Protein AF-A0A7C5K9I8-F1 (afdb_monomer_lite)

Structure (mmCIF, N/CA/C/O backbone):
data_AF-A0A7C5K9I8-F1
#
_entry.id   AF-A0A7C5K9I8-F1
#
loop_
_atom_site.group_PDB
_atom_site.id
_atom_site.type_symbol
_atom_site.label_atom_id
_atom_site.label_alt_id
_atom_site.label_comp_id
_atom_site.label_asym_id
_atom_site.label_entity_id
_atom_site.label_seq_id
_atom_site.pdbx_PDB_ins_code
_atom_site.Cartn_x
_atom_site.Cartn_y
_atom_site.Cartn_z
_atom_site.occupancy
_atom_site.B_iso_or_equiv
_atom_site.auth_seq_id
_atom_site.auth_comp_id
_atom_site.auth_asym_id
_atom_site.auth_atom_id
_atom_site.pdbx_PDB_model_num
ATOM 1 N N . MET A 1 1 ? -27.706 -14.107 -9.502 1.00 33.62 1 MET A N 1
ATOM 2 C CA . MET A 1 1 ? -27.161 -13.810 -8.162 1.00 33.62 1 MET A CA 1
ATOM 3 C C . MET A 1 1 ? -25.745 -13.313 -8.393 1.00 33.62 1 MET A C 1
ATOM 5 O O . MET A 1 1 ? -24.934 -14.072 -8.900 1.00 33.62 1 MET A O 1
ATOM 9 N N . GLN A 1 2 ? -25.511 -12.014 -8.227 1.00 29.62 2 GLN A N 1
ATOM 10 C CA . GLN A 1 2 ? -24.217 -11.386 -8.490 1.00 29.62 2 GLN A CA 1
ATOM 11 C C . GLN A 1 2 ? -23.348 -11.639 -7.257 1.00 29.62 2 GLN A C 1
ATOM 13 O O . GLN A 1 2 ? -23.740 -11.251 -6.158 1.00 29.62 2 GLN A O 1
ATOM 18 N N . PHE A 1 3 ? -22.243 -12.370 -7.411 1.00 34.91 3 PHE A N 1
ATOM 19 C CA . PHE A 1 3 ? -21.281 -12.543 -6.325 1.00 34.91 3 PHE A CA 1
ATOM 20 C C . PHE A 1 3 ? -20.819 -11.152 -5.860 1.00 34.91 3 PHE A C 1
ATOM 22 O O . PHE A 1 3 ? -20.647 -10.274 -6.715 1.00 34.91 3 PHE A O 1
ATOM 29 N N . PRO A 1 4 ? -20.654 -10.908 -4.545 1.00 46.53 4 PRO A N 1
ATOM 30 C CA . PRO A 1 4 ? -20.033 -9.673 -4.096 1.00 46.53 4 PRO A CA 1
ATOM 31 C C . PRO A 1 4 ? -18.684 -9.540 -4.801 1.00 46.53 4 PRO A C 1
ATOM 33 O O . PRO A 1 4 ? -17.943 -10.517 -4.907 1.00 46.53 4 PRO A O 1
ATOM 36 N N . GLN A 1 5 ? -18.403 -8.350 -5.331 1.00 51.34 5 GLN A N 1
ATOM 37 C CA . GLN A 1 5 ? -17.121 -8.051 -5.955 1.00 51.34 5 GLN A CA 1
ATOM 38 C C . GLN A 1 5 ? -16.026 -8.375 -4.932 1.00 51.34 5 GLN A C 1
ATOM 40 O O . GLN A 1 5 ? -16.026 -7.817 -3.831 1.00 51.34 5 GLN A O 1
ATOM 45 N N . GLN A 1 6 ? -15.171 -9.345 -5.252 1.00 64.81 6 GLN A N 1
ATOM 46 C CA . GLN A 1 6 ? -14.093 -9.744 -4.358 1.00 64.81 6 GLN A CA 1
ATOM 47 C C . GLN A 1 6 ? -13.138 -8.559 -4.226 1.00 64.81 6 GLN A C 1
ATOM 49 O O . GLN A 1 6 ? -12.813 -7.894 -5.208 1.00 64.81 6 GLN A O 1
ATOM 54 N N . ARG A 1 7 ? -12.802 -8.211 -2.984 1.00 79.50 7 ARG A N 1
ATOM 55 C CA . ARG A 1 7 ? -11.997 -7.030 -2.684 1.00 79.50 7 ARG A CA 1
ATOM 56 C C . ARG A 1 7 ? -10.526 -7.424 -2.709 1.00 79.50 7 ARG A C 1
ATOM 58 O O . ARG A 1 7 ? -10.129 -8.364 -2.025 1.00 79.50 7 ARG A O 1
ATOM 65 N N . GLY A 1 8 ? -9.736 -6.697 -3.490 1.00 87.12 8 GLY A N 1
ATOM 66 C CA . GLY A 1 8 ? -8.311 -6.936 -3.664 1.00 87.12 8 GLY A CA 1
ATOM 67 C C . GLY A 1 8 ? -7.498 -5.657 -3.512 1.00 87.12 8 GLY A C 1
ATOM 68 O O . GLY A 1 8 ? -8.019 -4.541 -3.479 1.00 87.12 8 GLY A O 1
ATOM 69 N N . GLY A 1 9 ? -6.190 -5.833 -3.411 1.00 94.25 9 GLY A N 1
ATOM 70 C CA . GLY A 1 9 ? -5.228 -4.749 -3.391 1.00 94.25 9 GLY A CA 1
ATOM 71 C C . GLY A 1 9 ? -3.863 -5.293 -3.770 1.00 94.25 9 GLY A C 1
ATOM 72 O O . GLY A 1 9 ? -3.410 -6.276 -3.186 1.00 94.25 9 GLY A O 1
ATOM 73 N N . ALA A 1 10 ? -3.209 -4.657 -4.735 1.00 96.38 10 ALA A N 1
ATOM 74 C CA . ALA A 1 10 ? -1.857 -4.999 -5.141 1.00 96.38 10 ALA A CA 1
ATOM 75 C C . ALA A 1 10 ? -1.021 -3.732 -5.310 1.00 96.38 10 ALA A C 1
ATOM 77 O O . ALA A 1 10 ? -1.509 -2.690 -5.755 1.00 96.38 10 ALA A O 1
ATOM 78 N N . ILE A 1 11 ? 0.250 -3.834 -4.942 1.00 96.88 11 ILE A N 1
ATOM 79 C CA . ILE A 1 11 ? 1.226 -2.754 -5.012 1.00 96.88 11 ILE A CA 1
ATOM 80 C C . ILE A 1 11 ? 2.533 -3.331 -5.541 1.00 96.88 11 ILE A C 1
ATOM 82 O O . ILE A 1 11 ? 2.962 -4.401 -5.112 1.00 96.88 11 ILE A O 1
ATOM 86 N N . VAL A 1 12 ? 3.158 -2.636 -6.483 1.00 96.75 12 VAL A N 1
ATOM 87 C CA . VAL A 1 12 ? 4.433 -3.046 -7.070 1.00 96.75 12 VAL A CA 1
ATOM 88 C C . VAL A 1 12 ? 5.318 -1.834 -7.291 1.00 96.75 12 VAL A C 1
ATOM 90 O O . VAL A 1 12 ? 4.849 -0.768 -7.694 1.00 96.75 12 VAL A O 1
ATOM 93 N N . ALA A 1 13 ? 6.607 -2.020 -7.051 1.00 95.81 13 ALA A N 1
ATOM 94 C CA . ALA A 1 13 ? 7.657 -1.128 -7.494 1.00 95.81 13 ALA A CA 1
ATOM 95 C C . ALA A 1 13 ? 8.774 -1.973 -8.114 1.00 95.81 13 ALA A C 1
ATOM 97 O O . ALA A 1 13 ? 9.074 -3.057 -7.611 1.00 95.81 13 ALA A O 1
ATOM 98 N N . CYS A 1 14 ? 9.376 -1.498 -9.199 1.00 94.81 14 CYS A N 1
ATOM 99 C CA . CYS A 1 14 ? 10.505 -2.165 -9.838 1.00 94.81 14 CYS A CA 1
ATOM 100 C C . CYS A 1 14 ? 11.527 -1.148 -10.348 1.00 94.81 14 CYS A C 1
ATOM 102 O O . CYS A 1 14 ? 11.188 0.003 -10.623 1.00 94.81 14 CYS A O 1
ATOM 104 N N . ALA A 1 15 ? 12.764 -1.604 -10.512 1.00 95.19 15 ALA A N 1
ATOM 105 C CA . ALA A 1 15 ? 13.855 -0.839 -11.094 1.00 95.19 15 ALA A CA 1
ATOM 106 C C . ALA A 1 15 ? 14.552 -1.677 -12.169 1.00 95.19 15 ALA A C 1
ATOM 108 O O . ALA A 1 15 ? 14.663 -2.900 -12.025 1.00 95.19 15 ALA A O 1
ATOM 109 N N . LYS A 1 16 ? 15.028 -1.025 -13.229 1.00 95.56 16 LYS A N 1
ATOM 110 C CA . LYS A 1 16 ? 15.851 -1.643 -14.268 1.00 95.56 16 LYS A CA 1
ATOM 111 C C . LYS A 1 16 ? 17.328 -1.547 -13.913 1.00 95.56 16 LYS A C 1
ATOM 113 O O . LYS A 1 16 ? 17.825 -0.486 -13.535 1.00 95.56 16 LYS A O 1
ATOM 118 N N . ASP A 1 17 ? 18.050 -2.645 -14.072 1.00 92.75 17 ASP A N 1
ATOM 119 C CA . ASP A 1 17 ? 19.487 -2.701 -13.841 1.00 92.75 17 ASP A CA 1
ATOM 120 C C . ASP A 1 17 ? 20.297 -2.180 -15.043 1.00 92.75 17 ASP A C 1
ATOM 122 O O . ASP A 1 17 ? 19.795 -1.993 -16.156 1.00 92.75 17 ASP A O 1
ATOM 126 N N . GLY A 1 18 ? 21.581 -1.896 -14.805 1.00 92.06 18 GLY A N 1
ATOM 127 C CA . GLY A 1 18 ? 22.535 -1.531 -15.859 1.00 92.06 18 GLY A CA 1
ATOM 128 C C . GLY A 1 18 ? 22.276 -0.189 -16.557 1.00 92.06 18 GLY A C 1
ATOM 129 O O . GLY A 1 18 ? 22.839 0.054 -17.623 1.00 92.06 18 GLY A O 1
ATOM 130 N N . GLN A 1 19 ? 21.435 0.678 -15.987 1.00 94.38 19 GLN A N 1
ATOM 131 C CA . GLN A 1 19 ? 21.105 1.985 -16.557 1.00 94.38 19 GLN A CA 1
ATOM 132 C C . GLN A 1 19 ? 22.060 3.091 -16.081 1.00 94.38 19 GLN A C 1
ATOM 134 O O . GLN A 1 19 ? 22.661 3.012 -15.009 1.00 94.38 19 GLN A O 1
ATOM 139 N N . SER A 1 20 ? 22.222 4.148 -16.889 1.00 93.19 20 SER A N 1
ATOM 140 C CA . SER A 1 20 ? 23.096 5.282 -16.540 1.00 93.19 20 SER A CA 1
ATOM 141 C C . SER A 1 20 ? 22.527 6.178 -15.439 1.00 93.19 20 SER A C 1
ATOM 143 O O . SER A 1 20 ? 23.291 6.826 -14.724 1.00 93.19 20 SER A O 1
ATOM 145 N N . GLY A 1 21 ? 21.201 6.248 -15.353 1.00 93.50 21 GLY A N 1
ATOM 146 C CA . GLY A 1 21 ? 20.439 6.810 -14.243 1.00 93.50 21 GLY A CA 1
ATOM 147 C C . GLY A 1 21 ? 19.431 5.766 -13.773 1.00 93.50 21 GLY A C 1
ATOM 148 O O . GLY A 1 21 ? 19.283 4.734 -14.425 1.00 93.50 21 GLY A O 1
ATOM 149 N N . THR A 1 22 ? 18.767 6.008 -12.651 1.00 95.38 22 THR A N 1
ATOM 150 C CA . THR A 1 22 ? 17.671 5.147 -12.195 1.00 95.38 22 THR A CA 1
ATOM 151 C C . THR A 1 22 ? 16.561 5.106 -13.245 1.00 95.38 22 THR A C 1
ATOM 153 O O . THR A 1 22 ? 16.276 6.108 -13.896 1.00 95.38 22 THR A O 1
ATOM 156 N N . ASP A 1 23 ? 15.978 3.928 -13.435 1.00 96.69 23 ASP A N 1
ATOM 157 C CA . ASP A 1 23 ? 14.860 3.678 -14.346 1.00 96.69 23 ASP A CA 1
ATOM 158 C C . ASP A 1 23 ? 13.850 2.852 -13.552 1.00 96.69 23 ASP A C 1
ATOM 160 O O . ASP A 1 23 ? 14.057 1.655 -13.313 1.00 96.69 23 ASP A O 1
ATOM 164 N N . THR A 1 24 ? 12.862 3.539 -12.981 1.00 96.62 24 THR A N 1
ATOM 165 C CA . THR A 1 24 ? 12.022 3.007 -11.901 1.00 96.62 24 THR A CA 1
ATOM 166 C C . THR A 1 24 ? 10.544 3.221 -12.182 1.00 96.62 24 THR A C 1
ATOM 168 O O . THR A 1 24 ? 10.106 4.264 -12.670 1.00 96.62 24 THR A O 1
ATOM 171 N N . TYR A 1 25 ? 9.747 2.223 -11.811 1.00 97.25 25 TYR A N 1
ATOM 172 C CA . TYR A 1 25 ? 8.309 2.204 -12.048 1.00 97.25 25 TYR A CA 1
ATOM 173 C C . TYR A 1 25 ? 7.563 1.765 -10.802 1.00 97.25 25 TYR A C 1
ATOM 175 O O . TYR A 1 25 ? 8.074 1.003 -9.974 1.00 97.25 25 TYR A O 1
ATOM 183 N N . ARG A 1 26 ? 6.308 2.193 -10.709 1.00 97.12 26 ARG A N 1
ATOM 184 C CA . ARG A 1 26 ? 5.384 1.753 -9.673 1.00 97.12 26 ARG A CA 1
ATOM 185 C C . ARG A 1 26 ? 3.961 1.649 -10.196 1.00 97.12 26 ARG A C 1
ATOM 187 O O . ARG A 1 26 ? 3.562 2.390 -11.095 1.00 97.12 26 ARG A O 1
ATOM 194 N N . GLN A 1 27 ? 3.183 0.753 -9.608 1.00 97.56 27 GLN A N 1
ATOM 195 C CA . GLN A 1 27 ? 1.745 0.702 -9.829 1.00 97.56 27 GLN A CA 1
ATOM 196 C C . GLN A 1 27 ? 1.020 0.200 -8.579 1.00 97.56 27 GLN A C 1
ATOM 198 O O . GLN A 1 27 ? 1.502 -0.682 -7.866 1.00 97.56 27 GLN A O 1
ATOM 203 N N . GLN A 1 28 ? -0.166 0.752 -8.343 1.00 97.06 28 GLN A N 1
ATOM 204 C CA . GLN A 1 28 ? -1.105 0.314 -7.321 1.00 97.06 28 GLN A CA 1
ATOM 205 C C . GLN A 1 28 ? -2.441 -0.010 -7.988 1.00 97.06 28 GLN A C 1
ATOM 207 O O . GLN A 1 28 ? -2.863 0.694 -8.904 1.00 97.06 28 GLN A O 1
ATOM 212 N N . ARG A 1 29 ? -3.099 -1.079 -7.541 1.00 95.88 29 ARG A N 1
ATOM 213 C CA . ARG A 1 29 ? -4.395 -1.524 -8.059 1.00 95.88 29 ARG A CA 1
ATOM 214 C C . ARG A 1 29 ? -5.286 -2.020 -6.931 1.00 95.88 29 ARG A C 1
ATOM 216 O O . ARG A 1 29 ? -4.802 -2.551 -5.937 1.00 95.88 29 ARG A O 1
ATOM 223 N N . THR A 1 30 ? -6.594 -1.863 -7.109 1.00 95.31 30 THR A N 1
ATOM 224 C CA . THR A 1 30 ? -7.629 -2.325 -6.154 1.00 95.31 30 THR A CA 1
ATOM 225 C C . THR A 1 30 ? -8.551 -3.391 -6.747 1.00 95.31 30 THR A C 1
ATOM 227 O O . THR A 1 30 ? -9.513 -3.818 -6.120 1.00 95.31 30 THR A O 1
ATOM 230 N N . ASP A 1 31 ? -8.234 -3.820 -7.966 1.00 93.19 31 ASP A N 1
ATOM 231 C CA . ASP A 1 31 ? -8.938 -4.808 -8.783 1.00 93.19 31 ASP A CA 1
ATOM 232 C C . ASP A 1 31 ? -8.013 -5.985 -9.157 1.00 93.19 31 ASP A C 1
ATOM 234 O O . ASP A 1 31 ? -8.149 -6.593 -10.217 1.00 93.19 31 ASP A O 1
ATOM 238 N N . SER A 1 32 ? -7.011 -6.251 -8.314 1.00 94.44 32 SER A N 1
ATOM 239 C CA . SER A 1 32 ? -6.064 -7.358 -8.460 1.00 94.44 32 SER A CA 1
ATOM 240 C C . SER A 1 32 ? -5.443 -7.723 -7.112 1.00 94.44 32 SER A C 1
ATOM 242 O O . SER A 1 32 ? -5.249 -6.847 -6.265 1.00 94.44 32 SER A O 1
ATOM 244 N N . CYS A 1 33 ? -5.042 -8.981 -6.950 1.00 94.44 33 CYS A N 1
ATOM 245 C CA . CYS A 1 33 ? -4.258 -9.478 -5.814 1.00 94.44 33 CYS A CA 1
ATOM 246 C C . CYS A 1 33 ? -2.826 -9.890 -6.204 1.00 94.44 33 CYS A C 1
ATOM 248 O O . CYS A 1 33 ? -1.980 -10.073 -5.331 1.00 94.44 33 CYS A O 1
ATOM 250 N N . ILE A 1 34 ? -2.536 -9.991 -7.505 1.00 95.75 34 ILE A N 1
ATOM 251 C CA . ILE A 1 34 ? -1.193 -10.188 -8.062 1.00 95.75 34 ILE A CA 1
ATOM 252 C C . ILE A 1 34 ? -0.941 -9.086 -9.086 1.00 95.75 34 ILE A C 1
ATOM 254 O O . ILE A 1 34 ? -1.779 -8.855 -9.958 1.00 95.75 34 ILE A O 1
ATOM 258 N N . LEU A 1 35 ? 0.214 -8.429 -8.976 1.00 96.38 35 LEU A N 1
ATOM 259 C CA . LEU A 1 35 ? 0.636 -7.366 -9.879 1.00 96.38 35 LEU A CA 1
ATOM 260 C C . LEU A 1 35 ? 2.159 -7.356 -10.030 1.00 96.38 35 LEU A C 1
ATOM 262 O O . LEU A 1 35 ? 2.869 -7.190 -9.041 1.00 96.38 35 LEU A O 1
ATOM 266 N N . LEU A 1 36 ? 2.646 -7.486 -11.263 1.00 96.19 36 LEU A N 1
ATOM 267 C CA . LEU A 1 36 ? 4.059 -7.354 -11.620 1.00 96.19 36 LEU A CA 1
ATOM 268 C C . LEU A 1 36 ? 4.230 -6.388 -12.793 1.00 96.19 36 LEU A C 1
ATOM 270 O O . LEU A 1 36 ? 3.399 -6.346 -13.704 1.00 96.19 36 LEU A O 1
ATOM 274 N N . LEU A 1 37 ? 5.340 -5.653 -12.776 1.00 95.81 37 LEU A N 1
ATOM 275 C CA . LEU A 1 37 ? 5.813 -4.856 -13.903 1.00 95.81 37 LEU A CA 1
ATOM 276 C C . LEU A 1 37 ? 7.075 -5.492 -14.485 1.00 95.81 37 LEU A C 1
ATOM 278 O O . LEU A 1 37 ? 7.923 -5.994 -13.746 1.00 95.81 37 LEU A O 1
ATOM 282 N N . ASN A 1 38 ? 7.218 -5.418 -15.803 1.00 93.56 38 ASN A N 1
ATOM 283 C CA . ASN A 1 38 ? 8.452 -5.738 -16.495 1.00 93.56 38 ASN A CA 1
ATOM 284 C C . ASN A 1 38 ? 9.438 -4.567 -16.317 1.00 93.56 38 ASN A C 1
ATOM 286 O O . ASN A 1 38 ? 9.191 -3.487 -16.858 1.00 93.56 38 ASN A O 1
ATOM 290 N N . PRO A 1 39 ? 10.577 -4.751 -15.627 1.00 90.81 39 PRO A N 1
ATOM 291 C CA . PRO A 1 39 ? 11.510 -3.655 -15.376 1.00 90.81 39 PRO A CA 1
ATOM 292 C C . PRO A 1 39 ? 12.186 -3.139 -16.653 1.00 90.81 39 PRO A C 1
ATOM 294 O O . PRO A 1 39 ? 12.676 -2.021 -16.672 1.00 90.81 39 PRO A O 1
ATOM 297 N N . THR A 1 40 ? 12.217 -3.915 -17.743 1.00 91.38 40 THR A N 1
ATOM 298 C CA . THR A 1 40 ? 12.842 -3.479 -19.002 1.00 91.38 40 THR A CA 1
ATOM 299 C C . THR A 1 40 ? 11.960 -2.521 -19.796 1.00 91.38 40 THR A C 1
ATOM 301 O O . THR A 1 40 ? 12.499 -1.599 -20.414 1.00 91.38 40 THR A O 1
ATOM 304 N N . SER A 1 41 ? 10.644 -2.763 -19.819 1.00 91.50 41 SER A N 1
ATOM 305 C CA . SER A 1 41 ? 9.670 -1.995 -20.611 1.00 91.50 41 SER A CA 1
ATOM 306 C C . SER A 1 41 ? 8.788 -1.052 -19.787 1.00 91.50 41 SER A C 1
ATOM 308 O O . SER A 1 41 ? 8.067 -0.238 -20.369 1.00 91.50 41 SER A O 1
ATOM 310 N N . GLY A 1 42 ? 8.779 -1.196 -18.459 1.00 92.00 42 GLY A N 1
ATOM 311 C CA . GLY A 1 42 ? 7.876 -0.481 -17.557 1.00 92.00 42 GLY A CA 1
ATOM 312 C C . GLY A 1 42 ? 6.403 -0.870 -17.706 1.00 92.00 42 GLY A C 1
ATOM 313 O O . GLY A 1 42 ? 5.544 -0.208 -17.133 1.00 92.00 42 GLY A O 1
ATOM 314 N N . GLN A 1 43 ? 6.086 -1.900 -18.499 1.00 93.88 43 GLN A N 1
ATOM 315 C CA . GLN A 1 43 ? 4.716 -2.369 -18.729 1.00 93.88 43 GLN A CA 1
ATOM 316 C C . GLN A 1 43 ? 4.316 -3.439 -17.711 1.00 93.88 43 GLN A C 1
ATOM 318 O O . GLN A 1 43 ? 5.162 -3.997 -17.018 1.00 93.88 43 GLN A O 1
ATOM 323 N N . GLN A 1 44 ? 3.023 -3.743 -17.635 1.00 95.38 44 GLN A N 1
ATOM 324 C CA . GLN A 1 44 ? 2.525 -4.872 -16.848 1.00 95.38 44 GLN A CA 1
ATOM 325 C C . GLN A 1 44 ? 3.059 -6.196 -17.418 1.00 95.38 44 GLN A C 1
ATOM 327 O O . GLN A 1 44 ? 3.220 -6.320 -18.630 1.00 95.38 44 GLN A O 1
ATOM 332 N N . ASP A 1 45 ? 3.389 -7.135 -16.530 1.00 94.06 45 ASP A N 1
ATOM 333 C CA . ASP A 1 45 ? 3.847 -8.489 -16.891 1.00 94.06 45 ASP A CA 1
ATOM 334 C C . ASP A 1 45 ? 2.992 -9.576 -16.228 1.00 94.06 45 ASP A C 1
ATOM 336 O O . ASP A 1 45 ? 2.859 -10.663 -16.763 1.00 94.06 45 ASP A O 1
ATOM 340 N N . ALA A 1 46 ? 2.378 -9.317 -15.069 1.00 95.44 46 ALA A N 1
ATOM 341 C CA . ALA A 1 46 ? 1.414 -10.250 -14.491 1.00 95.44 46 ALA A CA 1
ATOM 342 C C . ALA A 1 46 ? 0.318 -9.509 -13.742 1.00 95.44 46 ALA A C 1
ATOM 344 O O . ALA A 1 46 ? 0.598 -8.636 -12.917 1.00 95.44 46 ALA A O 1
ATOM 345 N N . ILE A 1 47 ? -0.928 -9.899 -13.995 1.00 96.00 47 ILE A N 1
ATOM 346 C CA . ILE A 1 47 ? -2.097 -9.378 -13.294 1.00 96.00 47 ILE A CA 1
ATOM 347 C C . ILE A 1 47 ? -3.053 -10.535 -13.055 1.00 96.00 47 ILE A C 1
ATOM 349 O O . ILE A 1 47 ? -3.493 -11.202 -13.995 1.00 96.00 47 ILE A O 1
ATOM 353 N N . ALA A 1 48 ? -3.425 -10.745 -11.800 1.00 95.44 48 ALA A N 1
ATOM 354 C CA . ALA A 1 48 ? -4.501 -11.659 -11.467 1.00 95.44 48 ALA A CA 1
ATOM 355 C C . ALA A 1 48 ? -5.326 -11.134 -10.301 1.00 95.44 48 ALA A C 1
ATOM 357 O O . ALA A 1 48 ? -4.825 -10.410 -9.436 1.00 95.44 48 ALA A O 1
ATOM 358 N N . ASP A 1 49 ? -6.587 -11.539 -10.280 1.00 94.50 49 ASP A N 1
ATOM 359 C CA . ASP A 1 49 ? -7.493 -11.272 -9.173 1.00 94.50 49 ASP A CA 1
ATOM 360 C C . ASP A 1 49 ? -8.053 -12.573 -8.603 1.00 94.50 49 ASP A C 1
ATOM 362 O O . ASP A 1 49 ? -8.087 -13.604 -9.284 1.00 94.50 49 ASP A O 1
ATOM 366 N N . LEU A 1 50 ? -8.483 -12.542 -7.344 1.00 92.88 50 LEU A N 1
ATOM 367 C CA . LEU A 1 50 ? -9.186 -13.674 -6.760 1.00 92.88 50 LEU A CA 1
ATOM 368 C C . LEU A 1 50 ? -10.536 -13.826 -7.472 1.00 92.88 50 LEU A C 1
ATOM 370 O O . LEU A 1 50 ? -11.253 -12.855 -7.696 1.00 92.88 50 LEU A O 1
ATOM 374 N N . MET A 1 51 ? -10.857 -15.051 -7.882 1.00 92.06 51 MET A N 1
ATOM 375 C CA . MET A 1 51 ? -12.129 -15.366 -8.529 1.00 92.06 51 MET A CA 1
ATOM 376 C C . MET A 1 51 ? -13.052 -16.133 -7.594 1.00 92.06 51 MET A C 1
ATOM 378 O O . MET A 1 51 ? -14.253 -15.874 -7.569 1.00 92.06 51 MET A O 1
ATOM 382 N N . ASP A 1 52 ? -12.527 -17.124 -6.875 1.00 91.38 52 ASP A N 1
ATOM 383 C CA . ASP A 1 52 ? -13.352 -17.986 -6.033 1.00 91.38 52 ASP A CA 1
ATOM 384 C C . ASP A 1 52 ? -12.525 -18.723 -4.980 1.00 91.38 52 ASP A C 1
ATOM 386 O O . ASP A 1 52 ? -11.342 -19.009 -5.185 1.00 91.38 52 ASP A O 1
ATOM 390 N N . TYR A 1 53 ? -13.177 -19.109 -3.889 1.00 89.25 53 TYR A N 1
ATOM 391 C CA . TYR A 1 53 ? -12.615 -20.035 -2.914 1.00 89.25 53 TYR A CA 1
ATOM 392 C C . TYR A 1 53 ? -13.074 -21.454 -3.232 1.00 89.25 53 TYR A C 1
ATOM 394 O O . TYR A 1 53 ? -14.247 -21.719 -3.484 1.00 89.25 53 TYR A O 1
ATOM 402 N N . LEU A 1 54 ? -12.139 -22.395 -3.195 1.00 91.81 54 LEU A N 1
ATOM 403 C CA . LEU A 1 54 ? -12.413 -23.815 -3.361 1.00 91.81 54 LEU A CA 1
ATOM 404 C C . LEU A 1 54 ? -12.264 -24.535 -2.021 1.00 91.81 54 LEU A C 1
ATOM 406 O O . LEU A 1 54 ? -11.527 -24.069 -1.152 1.00 91.81 54 LEU A O 1
ATOM 410 N N . PRO A 1 55 ? -12.875 -25.721 -1.854 1.00 90.56 55 PRO A N 1
ATOM 411 C CA . PRO A 1 55 ? -12.714 -26.511 -0.633 1.00 90.56 55 PRO A CA 1
ATOM 412 C C . PRO A 1 55 ? -11.253 -26.788 -0.240 1.00 90.56 55 PRO A C 1
ATOM 414 O O . PRO A 1 55 ? -10.952 -26.951 0.939 1.00 90.56 55 PRO A O 1
ATOM 417 N N . ASN A 1 56 ? -10.347 -26.847 -1.219 1.00 89.62 56 ASN A N 1
ATOM 418 C CA . ASN A 1 56 ? -8.928 -27.155 -1.049 1.00 89.62 56 ASN A CA 1
ATOM 419 C C . ASN A 1 56 ? -7.998 -26.136 -1.731 1.00 89.62 56 ASN A C 1
ATOM 421 O O . ASN A 1 56 ? -6.862 -26.470 -2.064 1.00 89.62 56 ASN A O 1
ATOM 425 N N . GLY A 1 57 ? -8.467 -24.911 -1.971 1.00 92.38 57 GLY A N 1
ATOM 426 C CA . GLY A 1 57 ? -7.656 -23.894 -2.630 1.00 92.38 57 GLY A CA 1
ATOM 427 C C . GLY A 1 57 ? -8.451 -22.657 -3.009 1.00 92.38 57 GLY A C 1
ATOM 428 O O . GLY A 1 57 ? -9.446 -22.313 -2.379 1.00 92.38 57 GLY A O 1
ATOM 429 N N . PHE A 1 58 ? -8.016 -21.994 -4.067 1.00 93.12 58 PHE A N 1
ATOM 430 C CA . PHE A 1 58 ? -8.677 -20.826 -4.629 1.00 93.12 58 PHE A CA 1
ATOM 431 C C . PHE A 1 58 ? -8.514 -20.828 -6.148 1.00 93.12 58 PHE A C 1
ATOM 433 O O . PHE A 1 58 ? -7.629 -21.489 -6.695 1.00 93.12 58 PHE A O 1
ATOM 440 N N . LYS A 1 59 ? -9.389 -20.098 -6.833 1.00 94.25 59 LYS A N 1
ATOM 441 C CA . LYS A 1 59 ? -9.295 -19.807 -8.261 1.00 94.25 59 LYS A CA 1
ATOM 442 C C . LYS A 1 59 ? -8.867 -18.364 -8.435 1.00 94.25 59 LYS A C 1
ATOM 444 O O . LYS A 1 59 ? -9.402 -17.480 -7.771 1.00 94.25 59 LYS A O 1
ATOM 449 N N . LEU A 1 60 ? -7.947 -18.142 -9.363 1.00 93.75 60 LEU A N 1
ATOM 450 C CA . LEU A 1 60 ? -7.557 -16.813 -9.808 1.00 93.75 60 LEU A CA 1
ATOM 451 C C . LEU A 1 60 ? -8.137 -16.545 -11.196 1.00 93.75 60 LEU A C 1
ATOM 453 O O . LEU A 1 60 ? -8.153 -17.431 -12.051 1.00 93.75 60 LEU A O 1
ATOM 457 N N . ASN A 1 61 ? -8.579 -15.314 -11.421 1.00 94.44 61 ASN A N 1
ATOM 458 C CA . ASN A 1 61 ? -8.794 -14.766 -12.747 1.00 94.44 61 ASN A CA 1
ATOM 459 C C . ASN A 1 61 ? -7.469 -14.189 -13.245 1.00 94.44 61 ASN A C 1
ATOM 461 O O . ASN A 1 61 ? -7.042 -13.139 -12.767 1.00 94.44 61 ASN A O 1
ATOM 465 N N . ILE A 1 62 ? -6.810 -14.877 -14.177 1.00 94.38 62 ILE A N 1
ATOM 466 C CA . ILE A 1 62 ? -5.560 -14.394 -14.767 1.00 94.38 62 ILE A CA 1
ATOM 467 C C . ILE A 1 62 ? -5.906 -13.405 -15.880 1.00 94.38 62 ILE A C 1
ATOM 469 O O . ILE A 1 62 ? -6.456 -13.790 -16.910 1.00 94.38 62 ILE A O 1
ATOM 473 N N . ILE A 1 63 ? -5.614 -12.130 -15.642 1.00 94.88 63 ILE A N 1
ATOM 474 C CA . ILE A 1 63 ? -5.866 -11.025 -16.575 1.00 94.88 63 ILE A CA 1
ATOM 475 C C . ILE A 1 63 ? -4.671 -10.866 -17.518 1.00 94.88 63 ILE A C 1
ATOM 477 O O . ILE A 1 63 ? -4.855 -10.639 -18.710 1.00 94.88 63 ILE A O 1
ATOM 481 N N . ASP A 1 64 ? -3.463 -11.027 -16.979 1.00 94.38 64 ASP A N 1
ATOM 482 C CA . ASP A 1 64 ? -2.209 -11.028 -17.724 1.00 94.38 64 ASP A CA 1
ATOM 483 C C . ASP A 1 64 ? -1.249 -12.057 -17.116 1.00 94.38 64 ASP A C 1
ATOM 485 O O . ASP A 1 64 ? -1.143 -12.169 -15.890 1.00 94.38 64 ASP A O 1
ATOM 489 N N . SER A 1 65 ? -0.595 -12.845 -17.967 1.00 93.44 65 SER A N 1
ATOM 490 C CA . SER A 1 65 ? 0.292 -13.935 -17.542 1.00 93.44 65 SER A CA 1
ATOM 491 C C . SER A 1 65 ? 1.753 -13.525 -17.699 1.00 93.44 65 SER A C 1
ATOM 493 O O . SER A 1 65 ? 2.094 -12.986 -18.751 1.00 93.44 65 SER A O 1
ATOM 495 N N . PRO A 1 66 ? 2.632 -13.872 -16.738 1.00 91.69 66 PRO A N 1
ATOM 496 C CA . PRO A 1 66 ? 4.041 -13.517 -16.824 1.00 91.69 66 PRO A CA 1
ATOM 497 C C . PRO A 1 66 ? 4.706 -14.147 -18.042 1.00 91.69 66 PRO A C 1
ATOM 499 O O . PRO A 1 66 ? 4.466 -15.310 -18.382 1.00 91.69 66 PRO A O 1
ATOM 502 N N . SER A 1 67 ? 5.593 -13.377 -18.669 1.00 87.56 67 SER A N 1
ATOM 503 C CA . SER A 1 67 ? 6.376 -13.798 -19.838 1.00 87.56 67 SER A CA 1
ATOM 504 C C . SER A 1 67 ? 7.351 -14.952 -19.549 1.00 87.56 67 SER A C 1
ATOM 506 O O . SER A 1 67 ? 7.798 -15.642 -20.467 1.00 87.56 67 SER A O 1
ATOM 508 N N . SER A 1 68 ? 7.653 -15.199 -18.273 1.00 88.56 68 SER A N 1
ATOM 509 C CA . SER A 1 68 ? 8.447 -16.322 -17.768 1.00 88.56 68 SER A CA 1
ATOM 510 C C . SER A 1 68 ? 7.773 -16.920 -16.524 1.00 88.56 68 SER A C 1
ATOM 512 O O . SER A 1 68 ? 7.071 -16.198 -15.819 1.00 88.56 68 SER A O 1
ATOM 514 N N . PRO A 1 69 ? 7.979 -18.212 -16.193 1.00 91.19 69 PRO A N 1
ATOM 515 C CA . PRO A 1 69 ? 7.505 -18.769 -14.930 1.00 91.19 69 PRO A CA 1
ATOM 516 C C . PRO A 1 69 ? 8.000 -17.952 -13.727 1.00 91.19 69 PRO A C 1
ATOM 518 O O . PRO A 1 69 ? 9.198 -17.918 -13.444 1.00 91.19 69 PRO A O 1
ATOM 521 N N . THR A 1 70 ? 7.065 -17.325 -13.012 1.00 91.19 70 THR A N 1
ATOM 522 C CA . THR A 1 70 ? 7.345 -16.475 -11.849 1.00 91.19 70 THR A CA 1
ATOM 523 C C . THR A 1 70 ? 6.697 -17.074 -10.600 1.00 91.19 70 THR A C 1
ATOM 525 O O . THR A 1 70 ? 5.472 -17.220 -10.566 1.00 91.19 70 THR A O 1
ATOM 528 N N . PRO A 1 71 ? 7.477 -17.442 -9.566 1.00 92.50 71 PRO A N 1
ATOM 529 C CA . PRO A 1 71 ? 6.925 -17.938 -8.311 1.00 92.50 71 PRO A CA 1
ATOM 530 C C . PRO A 1 71 ? 6.085 -16.874 -7.598 1.00 92.50 71 PRO A C 1
ATOM 532 O O . PRO A 1 71 ? 6.544 -15.752 -7.396 1.00 92.50 71 PRO A O 1
ATOM 535 N N . ILE A 1 72 ? 4.885 -17.255 -7.155 1.00 92.31 72 ILE A N 1
ATOM 536 C CA . ILE A 1 72 ? 4.024 -16.429 -6.303 1.00 92.31 72 ILE A CA 1
ATOM 537 C C . ILE A 1 72 ? 3.868 -17.126 -4.954 1.00 92.31 72 ILE A C 1
ATOM 539 O O . ILE A 1 72 ? 3.397 -18.262 -4.876 1.00 92.31 72 ILE A O 1
ATOM 543 N N . PHE A 1 73 ? 4.263 -16.435 -3.888 1.00 94.44 73 PHE A N 1
ATOM 544 C CA . PHE A 1 73 ? 4.073 -16.897 -2.517 1.00 94.44 73 PHE A CA 1
ATOM 545 C C . PHE A 1 73 ? 2.729 -16.399 -1.991 1.00 94.44 73 PHE A C 1
ATOM 547 O O . PHE A 1 73 ? 2.353 -15.253 -2.227 1.00 94.44 73 PHE A O 1
ATOM 554 N N . TYR A 1 74 ? 2.011 -17.252 -1.264 1.00 93.94 74 TYR A N 1
ATOM 555 C CA . TYR A 1 74 ? 0.727 -16.896 -0.671 1.00 93.94 74 TYR A CA 1
ATOM 556 C C . TYR A 1 74 ? 0.588 -17.464 0.740 1.00 93.94 74 TYR A C 1
ATOM 558 O O . TYR A 1 74 ? 1.220 -18.458 1.101 1.00 93.94 74 TYR A O 1
ATOM 566 N N . LEU A 1 75 ? -0.285 -16.829 1.518 1.00 92.88 75 LEU A N 1
ATOM 567 C CA . LEU A 1 75 ? -0.726 -17.284 2.828 1.00 92.88 75 LEU A CA 1
ATOM 568 C C . LEU A 1 75 ? -2.244 -17.462 2.787 1.00 92.88 75 LEU A C 1
ATOM 570 O O . LEU A 1 75 ? -2.972 -16.510 2.521 1.00 92.88 75 LEU A O 1
ATOM 574 N N . ALA A 1 76 ? -2.718 -18.677 3.056 1.00 91.50 76 ALA A N 1
ATOM 575 C CA . ALA A 1 76 ? -4.139 -18.964 3.209 1.00 91.50 76 ALA A CA 1
ATOM 576 C C . ALA A 1 76 ? -4.479 -19.058 4.701 1.00 91.50 76 ALA A C 1
ATOM 578 O O . ALA A 1 76 ? -3.930 -19.897 5.416 1.00 91.50 76 ALA A O 1
ATOM 579 N N . LEU A 1 77 ? -5.381 -18.194 5.165 1.00 89.25 77 LEU A N 1
ATOM 580 C CA . LEU A 1 77 ? -5.845 -18.158 6.550 1.00 89.25 77 LEU A CA 1
ATOM 581 C C . LEU A 1 77 ? -7.261 -18.729 6.643 1.00 89.25 77 LEU A C 1
ATOM 583 O O . LEU A 1 77 ? -8.107 -18.450 5.796 1.00 89.25 77 LEU A O 1
ATOM 587 N N . LYS A 1 78 ? -7.517 -19.528 7.682 1.00 86.62 78 LYS A N 1
ATOM 588 C CA . LYS A 1 78 ? -8.839 -20.089 7.991 1.00 86.62 78 LYS A CA 1
ATOM 589 C C . LYS A 1 78 ? -9.281 -19.637 9.381 1.00 86.62 78 LYS A C 1
ATOM 591 O O . LYS A 1 78 ? -8.480 -19.653 10.311 1.00 86.62 78 LYS A O 1
ATOM 596 N N . GLY A 1 79 ? -10.573 -19.344 9.525 1.00 87.38 79 GLY A N 1
ATOM 597 C CA . GLY A 1 79 ? -11.149 -18.779 10.749 1.00 87.38 79 GLY A CA 1
ATOM 598 C C . GLY A 1 79 ? -10.987 -17.260 10.790 1.00 87.38 79 GLY A C 1
ATOM 599 O O . GLY A 1 79 ? -10.529 -16.682 9.814 1.00 87.38 79 GLY A O 1
ATOM 600 N N . GLY A 1 80 ? -11.363 -16.623 11.900 1.00 89.31 80 GLY A N 1
ATOM 601 C CA . GLY A 1 80 ? -11.276 -15.168 12.041 1.00 89.31 80 GLY A CA 1
ATOM 602 C C . GLY A 1 80 ? -12.191 -14.386 11.095 1.00 89.31 80 GLY A C 1
ATOM 603 O O . GLY A 1 80 ? -12.939 -14.950 10.298 1.00 89.31 80 GLY A O 1
ATOM 604 N N . ASN A 1 81 ? -12.110 -13.061 11.202 1.00 93.62 81 ASN A N 1
ATOM 605 C CA . ASN A 1 81 ? -12.707 -12.133 10.249 1.00 93.62 81 ASN A CA 1
ATOM 606 C C . ASN A 1 81 ? -11.576 -11.380 9.549 1.00 93.62 81 ASN A C 1
ATOM 608 O O . ASN A 1 81 ? -10.686 -10.858 10.218 1.00 93.62 81 ASN A O 1
ATOM 612 N N . TYR A 1 82 ? -11.603 -11.315 8.222 1.00 94.06 82 TYR A N 1
ATOM 613 C CA . TYR A 1 82 ? -10.616 -10.578 7.438 1.00 94.06 82 TYR A CA 1
ATOM 614 C C . TYR A 1 82 ? -11.338 -9.718 6.410 1.00 94.06 82 TYR A C 1
ATOM 616 O O . TYR A 1 82 ? -12.319 -10.166 5.819 1.00 94.06 82 TYR A O 1
ATOM 624 N N . ASP A 1 83 ? -10.840 -8.508 6.183 1.00 95.38 83 ASP A N 1
ATOM 625 C CA . ASP A 1 83 ? -11.281 -7.669 5.069 1.00 95.38 83 ASP A CA 1
ATOM 626 C C . ASP A 1 83 ? -10.070 -7.019 4.409 1.00 95.38 83 ASP A C 1
ATOM 628 O O . ASP A 1 83 ? -9.126 -6.590 5.079 1.00 95.38 83 ASP A O 1
ATOM 632 N N . VAL A 1 84 ? -10.112 -6.948 3.087 1.00 95.88 84 VAL A N 1
ATOM 633 C CA . VAL A 1 84 ? -9.155 -6.211 2.264 1.00 95.88 84 VAL A CA 1
ATOM 634 C C . VAL A 1 84 ? -9.937 -5.114 1.577 1.00 95.88 84 VAL A C 1
ATOM 636 O O . VAL A 1 84 ? -11.067 -5.322 1.141 1.00 95.88 84 VAL A O 1
ATOM 639 N N . GLY A 1 85 ? -9.346 -3.941 1.436 1.00 96.12 85 GLY A N 1
ATOM 640 C CA . GLY A 1 85 ? -9.991 -2.892 0.672 1.00 96.12 85 GLY A CA 1
ATOM 641 C C . GLY A 1 85 ? -9.098 -1.695 0.464 1.00 96.12 85 GLY A C 1
ATOM 642 O O . GLY A 1 85 ? -7.886 -1.740 0.662 1.00 96.12 85 GLY A O 1
ATOM 643 N N . SER A 1 86 ? -9.721 -0.596 0.064 1.00 97.44 86 SER A N 1
ATOM 644 C CA . SER A 1 86 ? -9.046 0.686 -0.027 1.00 97.44 86 SER A CA 1
ATOM 645 C C . SER A 1 86 ? -9.944 1.822 0.433 1.00 97.44 86 SER A C 1
ATOM 647 O O . SER A 1 86 ? -11.168 1.695 0.514 1.00 97.44 86 SER A O 1
ATOM 649 N N . PHE A 1 87 ? -9.316 2.942 0.754 1.00 98.19 87 PHE A N 1
ATOM 650 C CA . PHE A 1 87 ? -9.970 4.216 1.000 1.00 98.19 87 PHE A CA 1
ATOM 651 C C . PHE A 1 87 ? -9.069 5.345 0.502 1.00 98.19 87 PHE A C 1
ATOM 653 O O . PHE A 1 87 ? -7.892 5.139 0.208 1.00 98.19 87 PHE A O 1
ATOM 660 N N . ASN A 1 88 ? -9.621 6.549 0.405 1.00 98.50 88 ASN A N 1
ATOM 661 C CA . ASN A 1 88 ? -8.856 7.732 0.038 1.00 98.50 88 ASN A CA 1
ATOM 662 C C . ASN A 1 88 ? -8.551 8.568 1.288 1.00 98.50 88 ASN A C 1
ATOM 664 O O . ASN A 1 88 ? -9.435 8.744 2.131 1.00 98.50 88 ASN A O 1
ATOM 668 N N . SER A 1 89 ? -7.330 9.096 1.409 1.00 98.75 89 SER A N 1
ATOM 669 C CA . SER A 1 89 ? -6.978 10.080 2.440 1.00 98.75 89 SER A CA 1
ATOM 670 C C . SER A 1 89 ? -7.907 11.299 2.351 1.00 98.75 89 SER A C 1
ATOM 672 O O . SER A 1 89 ? -8.391 11.622 1.263 1.00 98.75 89 SER A O 1
ATOM 674 N N . PRO A 1 90 ? -8.150 12.033 3.446 1.00 98.62 90 PRO A N 1
ATOM 675 C CA . PRO A 1 90 ? -8.874 13.288 3.358 1.00 98.62 90 PRO A CA 1
ATOM 676 C C . PRO A 1 90 ? -8.005 14.356 2.675 1.00 98.62 90 PRO A C 1
ATOM 678 O O . PRO A 1 90 ? -6.786 14.218 2.567 1.00 98.62 90 PRO A O 1
ATOM 681 N N . THR A 1 91 ? -8.644 15.439 2.236 1.00 98.12 91 THR A N 1
ATOM 682 C CA . THR A 1 91 ? -7.990 16.657 1.714 1.00 98.12 91 THR A CA 1
ATOM 683 C C . THR A 1 91 ? -7.906 17.763 2.773 1.00 98.12 91 THR A C 1
ATOM 685 O O . THR A 1 91 ? -7.614 18.921 2.482 1.00 98.12 91 THR A O 1
ATOM 688 N N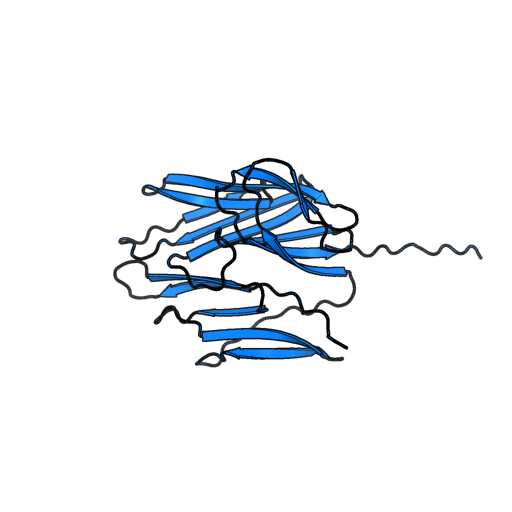 . SER A 1 92 ? -8.219 17.431 4.023 1.00 98.25 92 SER A N 1
ATOM 689 C CA . SER A 1 92 ? -8.101 18.297 5.196 1.00 98.25 92 SER A CA 1
ATOM 690 C C . SER A 1 92 ? -7.654 17.449 6.380 1.00 98.25 92 SER A C 1
ATOM 692 O O . SER A 1 92 ? -7.987 16.266 6.458 1.00 98.25 92 SER A O 1
ATOM 694 N N . THR A 1 93 ? -6.866 18.031 7.279 1.00 98.62 93 THR A N 1
ATOM 695 C CA . THR A 1 93 ? -6.401 17.334 8.483 1.00 98.62 93 THR A CA 1
ATOM 696 C C . THR A 1 93 ? -7.567 17.041 9.425 1.00 98.62 93 THR A C 1
ATOM 698 O O . THR A 1 93 ? -8.616 17.685 9.363 1.00 98.62 93 THR A O 1
ATOM 701 N N . GLY A 1 94 ? -7.386 16.061 10.311 1.00 98.69 94 GLY A N 1
ATOM 702 C CA . GLY A 1 94 ? -8.422 15.660 11.259 1.00 98.69 94 GLY A CA 1
ATOM 703 C C . GLY A 1 94 ? -8.686 14.162 11.285 1.00 98.69 94 GLY A C 1
ATOM 704 O O . GLY A 1 94 ? -7.962 13.353 10.702 1.00 98.69 94 GLY A O 1
ATOM 705 N N . ILE A 1 95 ? -9.748 13.805 12.002 1.00 98.75 95 ILE A N 1
ATOM 706 C CA . ILE A 1 95 ? -10.177 12.422 12.172 1.00 98.75 95 ILE A CA 1
ATOM 707 C C . ILE A 1 95 ? -10.866 11.917 10.904 1.00 98.75 95 ILE A C 1
ATOM 709 O O . ILE A 1 95 ? -11.829 12.516 10.431 1.00 98.75 95 ILE A O 1
ATOM 713 N N . GLN A 1 96 ? -10.434 10.752 10.424 1.00 98.81 96 GLN A N 1
ATOM 714 C CA . GLN A 1 96 ? -11.141 9.959 9.425 1.00 98.81 96 GLN A CA 1
ATOM 715 C C . GLN A 1 96 ? -11.537 8.614 10.036 1.00 98.81 96 GLN A C 1
ATOM 717 O O . GLN A 1 96 ? -10.724 7.938 10.667 1.00 98.81 96 GLN A O 1
ATOM 722 N N . GLN A 1 97 ? -12.793 8.218 9.845 1.00 98.75 97 GLN A N 1
ATOM 723 C CA . GLN A 1 97 ? -13.289 6.900 10.234 1.00 98.75 97 GLN A CA 1
ATOM 724 C C . GLN A 1 97 ? -13.466 6.045 8.983 1.00 98.75 97 GLN A C 1
ATOM 726 O O . GLN A 1 97 ? -14.094 6.478 8.019 1.00 98.75 97 GLN A O 1
ATOM 731 N N . ILE A 1 98 ? -12.919 4.836 9.011 1.00 98.62 98 ILE A N 1
ATOM 732 C CA . ILE A 1 98 ? -13.095 3.823 7.978 1.00 98.62 98 ILE A CA 1
ATOM 733 C C . ILE A 1 98 ? -14.032 2.782 8.582 1.00 98.62 98 ILE A C 1
ATOM 735 O O . ILE A 1 98 ? -13.644 2.061 9.494 1.00 98.62 98 ILE A O 1
ATOM 739 N N . THR A 1 99 ? -15.279 2.747 8.113 1.00 97.62 99 THR A N 1
ATOM 740 C CA . THR A 1 99 ? -16.381 1.953 8.695 1.00 97.62 99 THR A CA 1
ATOM 741 C C . THR A 1 99 ? -16.884 0.844 7.763 1.00 97.62 99 THR A C 1
ATOM 743 O O . THR A 1 99 ? -17.928 0.240 8.003 1.00 97.62 99 THR A O 1
ATOM 746 N N . THR A 1 100 ? -16.154 0.582 6.675 1.00 94.56 100 THR A N 1
ATOM 747 C CA . THR A 1 100 ? -16.515 -0.371 5.612 1.00 94.56 100 THR A CA 1
ATOM 748 C C . THR A 1 100 ? -15.997 -1.795 5.838 1.00 94.56 100 THR A C 1
ATOM 750 O O . THR A 1 100 ? -16.264 -2.658 4.999 1.00 94.56 100 THR A O 1
ATOM 753 N N . VAL A 1 101 ? -15.302 -2.034 6.959 1.00 95.81 101 VAL A N 1
ATOM 754 C CA . VAL A 1 101 ? -14.708 -3.333 7.324 1.00 95.81 101 VAL A CA 1
ATOM 755 C C . VAL A 1 101 ? -15.775 -4.330 7.788 1.00 95.81 101 VAL A C 1
ATOM 757 O O . VAL A 1 101 ? -15.681 -5.521 7.519 1.00 95.81 101 VAL A O 1
ATOM 760 N N . GLY A 1 102 ? -16.824 -3.852 8.468 1.00 94.12 102 GLY A N 1
ATOM 761 C CA . GLY A 1 102 ? -17.980 -4.677 8.852 1.00 94.12 102 GLY A CA 1
ATOM 762 C C . GLY A 1 102 ? -17.808 -5.519 10.124 1.00 94.12 102 GLY A C 1
ATOM 763 O O . GLY A 1 102 ? -18.760 -6.165 10.549 1.00 94.12 102 GLY A O 1
ATOM 764 N N . PHE A 1 103 ? -16.641 -5.471 10.765 1.00 95.06 103 PHE A N 1
ATOM 765 C CA . PHE A 1 103 ? -16.362 -6.056 12.081 1.00 95.06 103 PHE A CA 1
ATOM 766 C C . PHE A 1 103 ? -15.366 -5.179 12.851 1.00 95.06 103 PHE A C 1
ATOM 768 O O . PHE A 1 103 ? -14.760 -4.278 12.266 1.00 95.06 103 PHE A O 1
ATOM 775 N N . GLN A 1 104 ? -15.178 -5.445 14.148 1.00 96.88 104 GLN A N 1
ATOM 776 C CA . GLN A 1 104 ? -14.152 -4.782 14.952 1.00 96.88 104 GLN A CA 1
ATOM 777 C C . GLN A 1 104 ? -12.778 -5.414 14.693 1.00 96.88 104 GLN A C 1
ATOM 779 O O . GLN A 1 104 ? -12.577 -6.578 15.055 1.00 96.88 104 GLN A O 1
ATOM 784 N N . PRO A 1 105 ? -11.818 -4.695 14.086 1.00 97.69 105 PRO A N 1
ATOM 785 C CA . PRO A 1 105 ? -10.479 -5.223 13.890 1.00 97.69 105 PRO A CA 1
ATOM 786 C C . PRO A 1 105 ? -9.684 -5.222 15.204 1.00 97.69 105 PRO A C 1
ATOM 788 O O . PRO A 1 105 ? -9.995 -4.489 16.142 1.00 97.69 105 PRO A O 1
ATOM 791 N N . VAL A 1 106 ? -8.634 -6.035 15.238 1.00 97.50 106 VAL A N 1
ATOM 792 C CA . VAL A 1 106 ? -7.580 -6.080 16.267 1.00 97.50 106 VAL A CA 1
ATOM 793 C C . VAL A 1 106 ? -6.195 -5.775 15.684 1.00 97.50 106 VAL A C 1
ATOM 795 O O . VAL A 1 106 ? -5.256 -5.501 16.423 1.00 97.50 106 VAL A O 1
ATOM 798 N N . LEU A 1 107 ? -6.071 -5.798 14.355 1.00 98.12 107 LEU A N 1
ATOM 799 C CA . LEU A 1 107 ? -4.899 -5.373 13.598 1.00 98.12 107 LEU A CA 1
ATOM 800 C C . LEU A 1 107 ? -5.376 -4.748 12.287 1.00 98.12 107 LEU A C 1
ATOM 802 O O . LEU A 1 107 ? -6.273 -5.276 11.623 1.00 98.12 107 LEU A O 1
ATOM 806 N N . VAL A 1 108 ? -4.747 -3.645 11.894 1.00 98.75 108 VAL A N 1
ATOM 807 C CA . VAL A 1 108 ? -4.856 -3.105 10.538 1.00 98.75 108 VAL A CA 1
ATOM 808 C C . VAL A 1 108 ? -3.464 -2.883 9.967 1.00 98.75 108 VAL A C 1
ATOM 810 O O . VAL A 1 108 ? -2.582 -2.367 10.651 1.00 98.75 108 VAL A O 1
ATOM 813 N N . MET A 1 109 ? -3.279 -3.286 8.715 1.00 98.75 109 MET A N 1
ATOM 814 C CA . MET A 1 109 ? -2.105 -2.984 7.903 1.00 98.75 109 MET A CA 1
ATOM 815 C C . MET A 1 109 ? -2.520 -2.064 6.761 1.00 98.75 109 MET A C 1
ATOM 817 O O . MET A 1 109 ? -3.588 -2.258 6.183 1.00 98.75 109 MET A O 1
ATOM 821 N N . LEU A 1 110 ? -1.691 -1.073 6.447 1.00 98.81 110 LEU A N 1
ATOM 822 C CA . LEU A 1 110 ? -1.919 -0.066 5.419 1.00 98.81 110 LEU A CA 1
ATOM 823 C C . LEU A 1 110 ? -0.763 -0.066 4.417 1.00 98.81 110 LEU A C 1
ATOM 825 O O . LEU A 1 110 ? 0.393 -0.220 4.805 1.00 98.81 110 LEU A O 1
ATOM 829 N N . ALA A 1 111 ? -1.069 0.172 3.144 1.00 98.44 111 ALA A N 1
ATOM 830 C CA . ALA A 1 111 ? -0.079 0.369 2.093 1.00 98.44 111 ALA A CA 1
ATOM 831 C C . ALA A 1 111 ? -0.509 1.484 1.132 1.00 98.44 111 ALA A C 1
ATOM 833 O O . ALA A 1 111 ? -1.694 1.630 0.825 1.00 98.44 111 ALA A O 1
ATOM 834 N N . THR A 1 112 ? 0.441 2.272 0.635 1.00 98.12 112 THR A N 1
ATOM 835 C CA . THR A 1 112 ? 0.179 3.261 -0.419 1.00 98.12 112 THR A CA 1
ATOM 836 C C . THR A 1 112 ? 1.434 3.584 -1.218 1.00 98.12 112 THR A C 1
ATOM 838 O O . THR A 1 112 ? 2.545 3.503 -0.704 1.00 98.12 112 THR A O 1
ATOM 841 N N . GLN A 1 113 ? 1.253 4.026 -2.458 1.00 96.81 113 GLN A N 1
ATOM 842 C CA . GLN A 1 113 ? 2.286 4.700 -3.257 1.00 96.81 113 GLN A CA 1
ATOM 843 C C . GLN A 1 113 ? 2.203 6.231 -3.176 1.00 96.81 113 GLN A C 1
ATOM 845 O O . GLN A 1 113 ? 2.769 6.942 -4.006 1.00 96.81 113 GLN A O 1
ATOM 850 N N . GLY A 1 114 ? 1.389 6.759 -2.255 1.00 95.12 114 GLY A N 1
ATOM 851 C CA . GLY A 1 114 ? 1.118 8.189 -2.135 1.00 95.12 114 GLY A CA 1
ATOM 852 C C . GLY A 1 114 ? 0.461 8.790 -3.388 1.00 95.12 114 GLY A C 1
ATOM 853 O O . GLY A 1 114 ? 0.551 9.998 -3.613 1.00 95.12 114 GLY A O 1
ATOM 854 N N . GLN A 1 115 ? -0.180 7.969 -4.225 1.00 94.31 115 GLN A N 1
ATOM 855 C CA . GLN A 1 115 ? -0.834 8.380 -5.469 1.00 94.31 115 GLN A CA 1
ATOM 856 C C . GLN A 1 115 ? -2.345 8.493 -5.305 1.00 94.31 115 GLN A C 1
ATOM 858 O O . GLN A 1 115 ? -2.946 7.848 -4.447 1.00 94.31 115 GLN A O 1
ATOM 863 N N . ALA A 1 116 ? -2.966 9.331 -6.134 1.00 96.19 116 ALA A N 1
ATOM 864 C CA . ALA A 1 116 ? -4.417 9.337 -6.257 1.00 96.19 116 ALA A CA 1
ATOM 865 C C . ALA A 1 116 ? -4.908 8.000 -6.831 1.00 96.19 116 ALA A C 1
ATOM 867 O O . ALA A 1 116 ? -4.155 7.307 -7.513 1.00 96.19 116 ALA A O 1
ATOM 868 N N . ALA A 1 117 ? -6.169 7.652 -6.568 1.00 95.94 117 ALA A N 1
ATOM 869 C CA . ALA A 1 117 ? -6.769 6.427 -7.087 1.00 95.94 117 ALA A CA 1
ATOM 870 C C . ALA A 1 117 ? -6.674 6.382 -8.621 1.00 95.94 117 ALA A C 1
ATOM 872 O O . ALA A 1 117 ? -7.282 7.194 -9.319 1.00 95.94 117 ALA A O 1
ATOM 873 N N . SER A 1 118 ? -5.885 5.442 -9.130 1.00 95.00 118 SER A N 1
ATOM 874 C CA . SER A 1 118 ? -5.672 5.202 -10.551 1.00 95.00 118 SER A CA 1
ATOM 875 C C . SER A 1 118 ? -5.055 3.821 -10.733 1.00 95.00 118 SER A C 1
ATOM 877 O O . SER A 1 118 ? -4.321 3.358 -9.868 1.00 95.00 118 SER A O 1
ATOM 879 N N . ASN A 1 119 ? -5.309 3.204 -11.885 1.00 94.12 119 ASN A N 1
ATOM 880 C CA . ASN A 1 119 ? -4.610 1.999 -12.325 1.00 94.12 119 ASN A CA 1
ATOM 881 C C . ASN A 1 119 ? -3.431 2.334 -13.258 1.00 94.12 119 ASN A C 1
ATOM 883 O O . ASN A 1 119 ? -2.875 1.438 -13.884 1.00 94.12 119 ASN A O 1
ATOM 887 N N . SER A 1 120 ? -3.069 3.608 -13.419 1.00 95.50 120 SER A N 1
ATOM 888 C CA . SER A 1 120 ? -1.936 4.018 -14.252 1.00 95.50 120 SER A CA 1
ATOM 889 C C . SER A 1 120 ? -0.604 3.621 -13.624 1.00 95.50 120 SER A C 1
ATOM 891 O O . SER A 1 120 ? -0.428 3.676 -12.409 1.00 95.50 120 SER A O 1
ATOM 893 N N . ILE A 1 121 ? 0.351 3.275 -14.480 1.00 96.75 121 ILE A N 1
ATOM 894 C CA . ILE A 1 121 ? 1.750 3.090 -14.096 1.00 96.75 121 ILE A CA 1
ATOM 895 C C . ILE A 1 121 ? 2.369 4.478 -13.903 1.00 96.75 121 ILE A C 1
ATOM 897 O O . ILE A 1 121 ? 2.166 5.370 -14.729 1.00 96.75 121 ILE A O 1
ATOM 901 N N . GLY A 1 122 ? 3.091 4.667 -12.803 1.00 94.38 122 GLY A N 1
ATOM 902 C CA . GLY A 1 122 ? 3.864 5.874 -12.526 1.00 94.38 122 GLY A CA 1
ATOM 903 C C . GLY A 1 122 ? 5.361 5.624 -12.674 1.00 94.38 122 GLY A C 1
ATOM 904 O O . GLY A 1 122 ? 5.827 4.509 -12.441 1.00 94.38 122 GLY A O 1
ATOM 905 N N . SER A 1 123 ? 6.109 6.671 -13.018 1.00 94.44 123 SER A N 1
ATOM 906 C CA . SER A 1 123 ? 7.569 6.680 -12.903 1.00 94.44 123 SER A CA 1
ATOM 907 C C . SER A 1 123 ? 7.993 6.944 -11.461 1.00 94.44 123 SER A C 1
ATOM 909 O O . SER A 1 123 ? 7.297 7.646 -10.719 1.00 94.44 123 SER A O 1
ATOM 911 N N . GLY A 1 124 ? 9.138 6.405 -11.060 1.00 94.25 124 GLY A N 1
ATOM 912 C CA . GLY A 1 124 ? 9.633 6.425 -9.689 1.00 94.25 124 GLY A CA 1
ATOM 913 C C . GLY A 1 124 ? 9.114 5.220 -8.910 1.00 94.25 124 GLY A C 1
ATOM 914 O O . GLY A 1 124 ? 7.937 4.871 -9.019 1.00 94.25 124 GLY A O 1
ATOM 915 N N . ALA A 1 125 ? 9.930 4.631 -8.047 1.00 94.81 125 ALA A N 1
ATOM 916 C CA . ALA A 1 125 ? 9.449 3.706 -7.029 1.00 94.81 125 ALA A CA 1
ATOM 917 C C . ALA A 1 125 ? 9.032 4.490 -5.776 1.00 94.81 125 ALA A C 1
ATOM 919 O O . ALA A 1 125 ? 9.755 5.376 -5.337 1.00 94.81 125 ALA A O 1
ATOM 920 N N . GLU A 1 126 ? 7.876 4.179 -5.193 1.00 95.62 126 GLU A N 1
ATOM 921 C CA . GLU A 1 126 ? 7.465 4.706 -3.885 1.00 95.62 126 GLU A CA 1
ATOM 922 C C . GLU A 1 126 ? 6.521 3.696 -3.231 1.00 95.62 126 GLU A C 1
ATOM 924 O O . GLU A 1 126 ? 5.530 3.302 -3.850 1.00 95.62 126 GLU A O 1
ATOM 929 N N . ILE A 1 127 ? 6.811 3.285 -1.994 1.00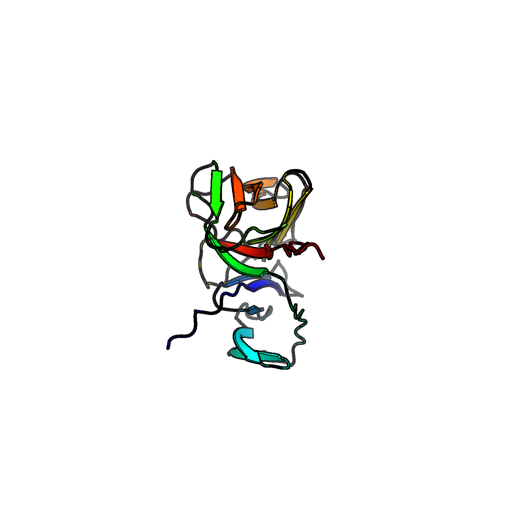 97.19 127 ILE A N 1
ATOM 930 C CA . ILE A 1 127 ? 5.892 2.496 -1.163 1.00 97.19 127 ILE A CA 1
ATOM 931 C C . ILE A 1 127 ? 6.004 2.974 0.283 1.00 97.19 127 ILE A C 1
ATOM 933 O O . ILE A 1 127 ? 7.090 3.008 0.858 1.00 97.19 127 ILE A O 1
ATOM 937 N N . ALA A 1 128 ? 4.859 3.274 0.886 1.00 98.25 128 ALA A N 1
ATOM 938 C CA . ALA A 1 128 ? 4.681 3.320 2.327 1.00 98.25 128 ALA A CA 1
ATOM 939 C C . ALA A 1 128 ? 3.897 2.087 2.774 1.00 98.25 128 ALA A C 1
ATOM 941 O O . ALA A 1 128 ? 2.882 1.741 2.164 1.00 98.25 128 ALA A O 1
ATOM 942 N N . PHE A 1 129 ? 4.337 1.461 3.857 1.00 98.44 129 PHE A N 1
ATOM 943 C CA . PHE A 1 129 ? 3.647 0.353 4.503 1.00 98.44 129 PHE A CA 1
ATOM 944 C C . PHE A 1 129 ? 3.636 0.579 6.006 1.00 98.44 129 PHE A C 1
ATOM 946 O O . PHE A 1 129 ? 4.623 1.049 6.563 1.00 98.44 129 PHE A O 1
ATOM 953 N N . GLY A 1 130 ? 2.563 0.207 6.685 1.00 98.69 130 GLY A N 1
ATOM 954 C CA . GLY A 1 130 ? 2.564 0.224 8.137 1.00 98.69 130 GLY A CA 1
ATOM 955 C C . GLY A 1 130 ? 1.433 -0.565 8.751 1.00 98.69 130 GLY A C 1
ATOM 956 O O . GLY A 1 130 ? 0.571 -1.100 8.057 1.00 98.69 130 GLY A O 1
ATOM 957 N N . ALA A 1 131 ? 1.473 -0.682 10.069 1.00 98.88 131 ALA A N 1
ATOM 958 C CA . ALA A 1 131 ? 0.559 -1.519 10.825 1.00 98.88 131 ALA A CA 1
ATOM 959 C C . ALA A 1 131 ? 0.294 -0.929 12.208 1.00 98.88 131 ALA A C 1
ATOM 961 O O . ALA A 1 131 ? 1.134 -0.205 12.745 1.00 98.88 131 ALA A O 1
ATOM 962 N N . ALA A 1 132 ? -0.859 -1.255 12.789 1.00 98.81 132 ALA A N 1
ATOM 963 C CA . ALA A 1 132 ? -1.161 -0.938 14.179 1.00 98.81 132 ALA A CA 1
ATOM 964 C C . ALA A 1 132 ? -2.083 -1.975 14.827 1.00 98.81 132 ALA A C 1
ATOM 966 O O . ALA A 1 132 ? -3.037 -2.451 14.204 1.00 98.81 132 ALA A O 1
ATOM 967 N N . THR A 1 133 ? -1.827 -2.248 16.105 1.00 98.50 133 THR A N 1
ATOM 968 C CA . THR A 1 133 ? -2.727 -2.966 17.028 1.00 98.50 133 THR A CA 1
ATOM 969 C C . THR A 1 133 ? -3.281 -2.036 18.107 1.00 98.50 133 THR A C 1
ATOM 971 O O . THR A 1 133 ? -4.324 -2.311 18.696 1.00 98.50 133 THR A O 1
ATOM 974 N N . SER A 1 134 ? -2.619 -0.906 18.368 1.00 98.25 134 SER A N 1
ATOM 975 C CA . SER A 1 134 ? -3.072 0.103 19.325 1.00 98.25 134 SER A CA 1
ATOM 976 C C . SER A 1 134 ? -2.446 1.474 19.022 1.00 98.25 134 SER A C 1
ATOM 978 O O . SER A 1 134 ? -1.512 1.567 18.224 1.00 98.25 134 SER A O 1
ATOM 980 N N . PRO A 1 135 ? -2.909 2.571 19.654 1.00 98.31 135 PRO A N 1
ATOM 981 C CA . PRO A 1 135 ? -2.284 3.889 19.492 1.00 98.31 135 PRO A CA 1
ATOM 982 C C . PRO A 1 135 ? -0.831 3.954 19.967 1.00 98.31 135 PRO A C 1
ATOM 984 O O . PRO A 1 135 ? -0.129 4.904 19.635 1.00 98.31 135 PRO A O 1
ATOM 987 N N . THR A 1 136 ? -0.372 2.979 20.750 1.00 98.12 136 THR A N 1
ATOM 988 C CA . THR A 1 136 ? 1.009 2.888 21.245 1.00 98.12 136 THR A CA 1
ATOM 989 C C . THR A 1 136 ? 1.821 1.791 20.560 1.00 98.12 136 THR A C 1
ATOM 991 O O . THR A 1 136 ? 3.037 1.765 20.705 1.00 98.12 136 THR A O 1
ATOM 994 N N . GLU A 1 137 ? 1.172 0.909 19.802 1.00 98.44 137 GLU A N 1
ATOM 995 C CA . GLU A 1 137 ? 1.798 -0.187 19.061 1.00 98.44 137 GLU A CA 1
ATOM 996 C C . GLU A 1 137 ? 1.442 -0.044 17.587 1.00 98.44 137 GLU A C 1
ATOM 998 O O . GLU A 1 137 ? 0.455 -0.588 17.079 1.00 98.44 137 GLU A O 1
ATOM 1003 N N . LYS A 1 138 ? 2.252 0.768 16.916 1.00 98.62 138 LYS A N 1
ATOM 1004 C CA . LYS A 1 138 ? 2.115 1.112 15.509 1.00 98.62 138 LYS A CA 1
ATOM 1005 C C . LYS A 1 138 ? 3.482 1.416 14.919 1.00 98.62 138 LYS A C 1
ATOM 1007 O O . LYS A 1 138 ? 4.428 1.724 15.643 1.00 98.62 138 LYS A O 1
ATOM 1012 N N . GLY A 1 139 ? 3.565 1.377 13.603 1.00 98.62 139 GLY A N 1
ATOM 1013 C CA . GLY A 1 139 ? 4.730 1.870 12.896 1.00 98.62 139 GLY A CA 1
ATOM 1014 C C . GLY A 1 139 ? 4.553 1.818 11.397 1.00 98.62 139 GLY A C 1
ATOM 1015 O O . GLY A 1 139 ? 3.603 1.222 10.884 1.00 98.62 139 GLY A O 1
ATOM 1016 N N . PHE A 1 140 ? 5.492 2.447 10.709 1.00 98.69 140 PHE A N 1
ATOM 1017 C CA . PHE A 1 140 ? 5.539 2.493 9.264 1.00 98.69 140 PHE A CA 1
ATOM 1018 C C . PHE A 1 140 ? 6.974 2.363 8.762 1.00 98.69 140 PHE A C 1
ATOM 1020 O O . PHE A 1 140 ? 7.938 2.702 9.451 1.00 98.69 140 PHE A O 1
ATOM 1027 N N . ILE A 1 141 ? 7.080 1.914 7.522 1.00 98.19 141 ILE A N 1
ATOM 1028 C CA . ILE A 1 141 ? 8.239 2.071 6.661 1.00 98.19 141 ILE A CA 1
ATOM 1029 C C . ILE A 1 141 ? 7.815 2.866 5.430 1.00 98.19 141 ILE A C 1
ATOM 1031 O O . ILE A 1 141 ? 6.673 2.778 4.973 1.00 98.19 141 ILE A O 1
ATOM 1035 N N . TRP A 1 142 ? 8.742 3.629 4.880 1.00 97.50 142 TRP A N 1
ATOM 1036 C CA . TRP A 1 142 ? 8.594 4.289 3.595 1.00 97.50 142 TRP A CA 1
ATOM 1037 C C . TRP A 1 142 ? 9.899 4.165 2.826 1.00 97.50 142 TRP A C 1
ATOM 1039 O O . TRP A 1 142 ? 10.974 4.232 3.423 1.00 97.50 142 TRP A O 1
ATOM 1049 N N . PHE A 1 143 ? 9.809 3.999 1.513 1.00 95.62 143 PHE A N 1
ATOM 1050 C CA . PHE A 1 143 ? 10.950 4.150 0.625 1.00 95.62 143 PHE A CA 1
ATOM 1051 C C . PHE A 1 143 ? 10.543 4.839 -0.672 1.00 95.62 143 PHE A C 1
ATOM 1053 O O . PHE A 1 143 ? 9.388 4.750 -1.102 1.00 95.62 143 PHE A O 1
ATOM 1060 N N . GLU A 1 144 ? 11.526 5.450 -1.322 1.00 94.62 144 GLU A N 1
ATOM 1061 C CA . GLU A 1 144 ? 11.426 5.911 -2.699 1.00 94.62 144 GLU A CA 1
ATOM 1062 C C . GLU A 1 144 ? 12.706 5.629 -3.494 1.00 94.62 144 GLU A C 1
ATOM 1064 O O . GLU A 1 144 ? 13.807 5.558 -2.939 1.00 94.62 144 GLU A O 1
ATOM 1069 N N . ASP A 1 145 ? 12.550 5.548 -4.811 1.00 94.12 145 ASP A N 1
ATOM 1070 C CA . ASP A 1 145 ? 13.635 5.642 -5.782 1.00 94.12 145 ASP A CA 1
ATOM 1071 C C . ASP A 1 145 ? 13.175 6.556 -6.932 1.00 94.12 145 ASP A C 1
ATOM 1073 O O . ASP A 1 145 ? 12.268 6.169 -7.681 1.00 94.12 145 ASP A O 1
ATOM 1077 N N . PRO A 1 146 ? 13.704 7.787 -7.058 1.00 92.88 146 PRO A N 1
ATOM 1078 C CA . PRO A 1 146 ? 13.309 8.693 -8.130 1.00 92.88 146 PRO A CA 1
ATOM 1079 C C . PRO A 1 146 ? 13.676 8.109 -9.496 1.00 92.88 146 PRO A C 1
ATOM 1081 O O . PRO A 1 146 ? 14.661 7.391 -9.633 1.00 92.88 146 PRO A O 1
ATOM 1084 N N . ASP A 1 147 ? 12.895 8.437 -10.517 1.00 94.50 147 ASP A N 1
ATOM 1085 C CA . ASP A 1 147 ? 13.168 8.020 -11.892 1.00 94.50 147 ASP A CA 1
ATOM 1086 C C . ASP A 1 147 ? 14.089 9.010 -12.612 1.00 94.50 147 ASP A C 1
ATOM 1088 O O . ASP A 1 147 ? 14.092 10.207 -12.308 1.00 94.50 147 ASP A O 1
ATOM 1092 N N . ASN A 1 148 ? 14.858 8.512 -13.580 1.00 94.25 148 ASN A N 1
ATOM 1093 C CA . ASN A 1 148 ? 15.799 9.276 -14.397 1.00 94.25 148 ASN A CA 1
ATOM 1094 C C . ASN A 1 148 ? 16.823 10.089 -13.572 1.00 94.25 148 ASN A C 1
ATOM 1096 O O . ASN A 1 148 ? 17.270 11.166 -13.979 1.00 94.25 148 ASN A O 1
ATOM 1100 N N . GLN A 1 149 ? 17.212 9.581 -12.400 1.00 92.75 149 GLN A N 1
ATOM 1101 C CA . GLN A 1 149 ? 18.138 10.254 -11.496 1.00 92.75 149 GLN A CA 1
ATOM 1102 C C . GLN A 1 149 ? 19.565 9.731 -11.705 1.00 92.75 149 GLN A C 1
ATOM 1104 O O . GLN A 1 149 ? 19.824 8.525 -11.696 1.00 92.75 149 GLN A O 1
ATOM 1109 N N . ARG A 1 150 ? 20.523 10.648 -11.887 1.00 92.88 150 ARG A N 1
ATOM 1110 C CA . ARG A 1 150 ? 21.948 10.321 -12.040 1.00 92.88 150 A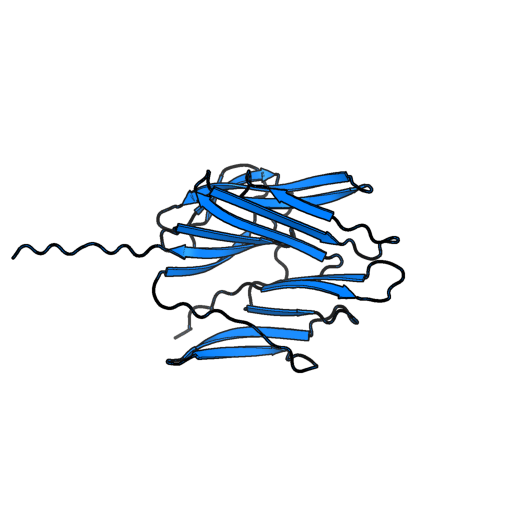RG A CA 1
ATOM 1111 C C . ARG A 1 150 ? 22.821 11.259 -11.195 1.00 92.88 150 ARG A C 1
ATOM 1113 O O . ARG A 1 150 ? 22.854 12.453 -11.496 1.00 92.88 150 ARG A O 1
ATOM 1120 N N . PRO A 1 151 ? 23.600 10.748 -10.220 1.00 89.75 151 PRO A N 1
ATOM 1121 C CA . PRO A 1 151 ? 23.671 9.352 -9.751 1.00 89.75 151 PRO A CA 1
ATOM 1122 C C . PRO A 1 151 ? 22.373 8.888 -9.065 1.00 89.75 151 PRO A C 1
ATOM 1124 O O . PRO A 1 151 ? 21.538 9.727 -8.744 1.00 89.75 151 PRO A O 1
ATOM 1127 N N . SER A 1 152 ? 22.216 7.577 -8.827 1.00 90.06 152 SER A N 1
ATOM 1128 C CA . SER A 1 152 ? 21.107 7.065 -8.002 1.00 90.06 152 SER A CA 1
ATOM 1129 C C . SER A 1 152 ? 21.130 7.725 -6.623 1.00 90.06 152 SER A C 1
ATOM 1131 O O . SER A 1 152 ? 22.191 7.880 -6.015 1.00 90.06 152 SER A O 1
ATOM 1133 N N . ASP A 1 153 ? 19.951 8.126 -6.163 1.00 89.12 153 ASP A N 1
ATOM 1134 C CA . ASP A 1 153 ? 19.740 8.792 -4.885 1.00 89.12 153 ASP A CA 1
ATOM 1135 C C . ASP A 1 153 ? 18.377 8.331 -4.343 1.00 89.12 153 ASP A C 1
ATOM 1137 O O . ASP A 1 153 ? 17.360 8.984 -4.556 1.00 89.12 153 ASP A O 1
ATOM 1141 N N . ASN A 1 154 ? 18.339 7.154 -3.715 1.00 91.44 154 ASN A N 1
ATOM 1142 C CA . ASN A 1 154 ? 17.144 6.587 -3.079 1.00 91.44 154 ASN A CA 1
ATOM 1143 C C . ASN A 1 154 ? 17.078 6.957 -1.591 1.00 91.44 154 ASN A C 1
ATOM 1145 O O . ASN A 1 154 ? 18.078 7.346 -0.988 1.00 91.44 154 ASN A O 1
ATOM 1149 N N . ALA A 1 155 ? 15.889 6.871 -0.998 1.00 92.94 155 ALA A N 1
ATOM 1150 C CA . ALA A 1 155 ? 15.693 7.197 0.411 1.00 92.94 155 ALA A CA 1
ATOM 1151 C C . ALA A 1 155 ? 14.710 6.245 1.082 1.00 92.94 155 ALA A C 1
ATOM 1153 O O . ALA A 1 155 ? 13.818 5.691 0.441 1.00 92.94 155 ALA A O 1
ATOM 1154 N N . MET A 1 156 ? 14.869 6.082 2.395 1.00 94.56 156 MET A N 1
ATOM 1155 C CA . MET A 1 156 ? 13.944 5.319 3.219 1.00 94.56 156 MET A CA 1
ATOM 1156 C C . MET A 1 156 ? 13.772 5.939 4.605 1.00 94.56 156 MET A C 1
ATOM 1158 O O . MET A 1 156 ? 14.643 6.657 5.097 1.00 94.56 156 MET A O 1
ATOM 1162 N N . GLU A 1 157 ? 12.656 5.625 5.250 1.00 95.06 157 GLU A N 1
ATOM 1163 C CA . GLU A 1 157 ? 12.359 6.002 6.628 1.00 95.06 157 GLU A CA 1
ATOM 1164 C C . GLU A 1 157 ? 11.635 4.856 7.337 1.00 95.06 157 GLU A C 1
ATOM 1166 O O . GLU A 1 157 ? 10.864 4.113 6.729 1.00 95.06 157 GLU A O 1
ATOM 1171 N N . ILE A 1 158 ? 11.882 4.730 8.637 1.00 97.06 158 ILE A N 1
ATOM 1172 C CA . ILE A 1 158 ? 11.123 3.877 9.548 1.00 97.06 158 ILE A CA 1
ATOM 1173 C C . ILE A 1 158 ? 10.733 4.705 10.770 1.00 97.06 158 ILE A C 1
ATOM 1175 O O . ILE A 1 158 ? 11.541 5.484 11.278 1.00 97.06 158 ILE A O 1
ATOM 1179 N N . GLY A 1 159 ? 9.506 4.531 11.251 1.00 97.62 159 GLY A N 1
ATOM 1180 C CA . GLY A 1 159 ? 9.004 5.232 12.429 1.00 97.62 159 GLY A CA 1
ATOM 1181 C C . GLY A 1 159 ? 7.936 4.436 13.170 1.00 97.62 159 GLY A C 1
ATOM 1182 O O . GLY A 1 159 ? 7.324 3.527 12.614 1.00 97.62 159 GLY A O 1
ATOM 1183 N N . ALA A 1 160 ? 7.715 4.784 14.438 1.00 98.00 160 ALA A N 1
ATOM 1184 C CA . ALA A 1 160 ? 6.722 4.156 15.323 1.00 98.00 160 ALA A CA 1
ATOM 1185 C C . ALA A 1 160 ? 5.677 5.157 15.863 1.00 98.00 160 ALA A C 1
ATOM 1187 O O . ALA A 1 160 ? 4.847 4.837 16.711 1.00 98.00 160 ALA A O 1
ATOM 1188 N N . ASP A 1 161 ? 5.717 6.404 15.394 1.00 96.75 161 ASP A N 1
ATOM 1189 C CA . ASP A 1 161 ? 4.838 7.495 15.824 1.00 96.75 161 ASP A CA 1
ATOM 1190 C C . ASP A 1 161 ? 3.620 7.683 14.905 1.00 96.75 161 ASP A C 1
ATOM 1192 O O . ASP A 1 161 ? 2.680 8.397 15.262 1.00 96.75 161 ASP A O 1
ATOM 1196 N N . ARG A 1 162 ? 3.607 7.023 13.744 1.00 98.19 162 ARG A N 1
ATOM 1197 C CA . ARG A 1 162 ? 2.528 7.024 12.747 1.00 98.19 162 ARG A CA 1
ATOM 1198 C C . ARG A 1 162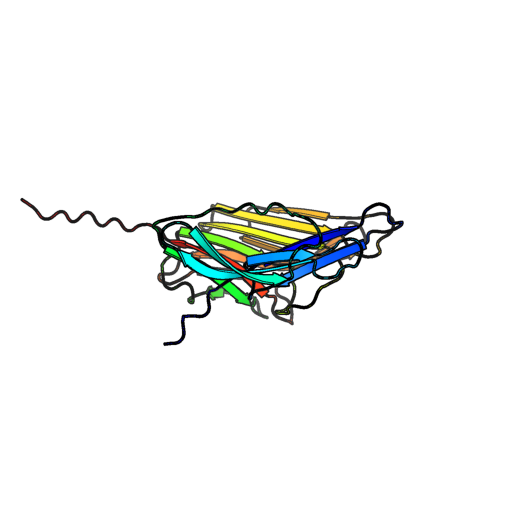 ? 2.238 5.598 12.290 1.00 98.19 162 ARG A C 1
ATOM 1200 O O . ARG A 1 162 ? 3.100 4.730 12.387 1.00 98.19 162 ARG A O 1
ATOM 1207 N N . ILE A 1 163 ? 1.037 5.371 11.757 1.00 98.69 163 ILE A N 1
ATOM 1208 C CA . ILE A 1 163 ? 0.712 4.111 11.069 1.00 98.69 163 ILE A CA 1
ATOM 1209 C C . ILE A 1 163 ? 1.068 4.174 9.583 1.00 98.69 163 ILE A C 1
ATOM 1211 O O . ILE A 1 163 ? 1.336 3.148 8.974 1.00 98.69 163 ILE A O 1
ATOM 1215 N N . ILE A 1 164 ? 1.074 5.362 8.974 1.00 98.69 164 ILE A N 1
ATOM 1216 C CA . ILE A 1 164 ? 1.501 5.521 7.584 1.00 98.69 164 ILE A CA 1
ATOM 1217 C C . ILE A 1 164 ? 2.015 6.933 7.326 1.00 98.69 164 ILE A C 1
ATOM 1219 O O . ILE A 1 164 ? 1.479 7.905 7.867 1.00 98.69 164 ILE A O 1
ATOM 1223 N N . GLN A 1 165 ? 3.044 7.039 6.489 1.00 98.44 165 GLN A N 1
ATOM 1224 C CA . GLN A 1 165 ? 3.611 8.303 6.037 1.00 98.44 165 GLN A CA 1
ATOM 1225 C C . GLN A 1 165 ? 4.240 8.140 4.653 1.00 98.44 165 GLN A C 1
ATOM 1227 O O . GLN A 1 165 ? 4.861 7.121 4.367 1.00 98.44 165 GLN A O 1
ATOM 1232 N N . TRP A 1 166 ? 4.099 9.163 3.815 1.00 96.81 166 TRP A N 1
ATOM 1233 C CA . TRP A 1 166 ? 4.807 9.288 2.544 1.00 96.81 166 TRP A CA 1
ATOM 1234 C C . TRP A 1 166 ? 5.268 10.729 2.332 1.00 96.81 166 TRP A C 1
ATOM 1236 O O . TRP A 1 166 ? 4.734 11.680 2.923 1.00 96.81 166 TRP A O 1
ATOM 1246 N N . ARG A 1 167 ? 6.306 10.903 1.516 1.00 94.81 167 ARG A N 1
ATOM 1247 C CA . ARG A 1 167 ? 7.074 12.151 1.451 1.00 94.81 167 ARG A CA 1
ATOM 1248 C C . ARG A 1 167 ? 7.287 12.596 0.015 1.00 94.81 167 ARG A C 1
ATOM 1250 O O . ARG A 1 167 ? 7.004 11.874 -0.932 1.00 94.81 167 ARG A O 1
ATOM 1257 N N . ASN A 1 168 ? 7.723 13.837 -0.147 1.00 87.31 168 ASN A N 1
ATOM 1258 C CA . ASN A 1 168 ? 8.262 14.324 -1.406 1.00 87.31 168 ASN A CA 1
ATOM 1259 C C . ASN A 1 168 ? 9.719 14.693 -1.207 1.00 87.31 168 ASN A C 1
ATOM 1261 O O . ASN A 1 168 ? 10.034 15.471 -0.298 1.00 87.31 168 ASN A O 1
ATOM 1265 N N . ARG A 1 169 ? 10.576 14.223 -2.104 1.00 84.69 169 ARG A N 1
ATOM 1266 C CA . ARG A 1 169 ? 11.898 14.805 -2.271 1.00 84.69 169 ARG A CA 1
ATOM 1267 C C . ARG A 1 169 ? 11.767 16.232 -2.791 1.00 84.69 169 ARG A C 1
ATOM 1269 O O . ARG A 1 169 ? 11.131 16.481 -3.811 1.00 84.69 169 ARG A O 1
ATOM 1276 N N . THR A 1 170 ? 12.368 17.181 -2.086 1.00 81.88 170 THR A N 1
ATOM 1277 C CA . THR A 1 170 ? 12.406 18.592 -2.502 1.00 81.88 170 THR A CA 1
ATOM 1278 C C . THR A 1 170 ? 13.781 18.986 -3.032 1.00 81.88 170 THR A C 1
ATOM 1280 O O . THR A 1 170 ? 13.869 19.793 -3.952 1.00 81.88 170 THR A O 1
ATOM 1283 N N . LEU A 1 171 ? 14.844 18.400 -2.475 1.00 75.94 171 LEU A N 1
ATOM 1284 C CA . LEU A 1 171 ? 16.246 18.522 -2.888 1.00 75.94 171 LEU A CA 1
ATOM 1285 C C . LEU A 1 171 ? 16.977 17.207 -2.563 1.00 75.94 171 LEU A C 1
ATOM 1287 O O . LEU A 1 171 ? 16.407 16.326 -1.917 1.00 75.94 171 LEU A O 1
ATOM 1291 N N . SER A 1 172 ? 18.248 17.077 -2.960 1.00 77.50 172 SER A N 1
ATOM 1292 C CA . SER A 1 172 ? 19.075 15.942 -2.520 1.00 77.50 172 SER A CA 1
ATOM 1293 C C . SER A 1 172 ? 19.127 15.902 -0.989 1.00 77.50 172 SER A C 1
ATOM 1295 O O . SER A 1 172 ? 19.410 16.916 -0.346 1.00 77.50 172 SER A O 1
ATOM 1297 N N . ASN A 1 173 ? 18.787 14.746 -0.415 1.00 74.19 173 ASN A N 1
ATOM 1298 C CA . ASN A 1 173 ? 18.668 14.523 1.029 1.00 74.19 173 ASN A CA 1
ATOM 1299 C C . ASN A 1 173 ? 17.709 15.479 1.775 1.00 74.19 173 ASN A C 1
ATOM 1301 O O . ASN A 1 173 ? 17.860 15.688 2.979 1.00 74.19 173 ASN A O 1
ATOM 1305 N N . SER A 1 174 ? 16.715 16.062 1.094 1.00 82.19 174 SER A N 1
ATOM 1306 C CA . SER A 1 174 ? 15.693 16.912 1.719 1.00 82.19 174 SER A CA 1
ATOM 1307 C C . SER A 1 174 ? 14.287 16.426 1.382 1.00 82.19 174 SER A C 1
ATOM 1309 O O . SER A 1 174 ? 13.944 16.261 0.210 1.00 82.19 174 SER A O 1
ATOM 1311 N N . PHE A 1 175 ? 13.467 16.219 2.420 1.00 89.06 175 PHE A N 1
ATOM 1312 C CA . PHE A 1 175 ? 12.152 15.591 2.293 1.00 89.06 175 PHE A CA 1
ATOM 1313 C C . PHE A 1 175 ? 11.077 16.319 3.090 1.00 89.06 175 PHE A C 1
ATOM 1315 O O . PHE A 1 175 ? 11.158 16.419 4.319 1.00 89.06 175 PHE A O 1
ATOM 1322 N N . ALA A 1 176 ? 10.007 16.716 2.408 1.00 92.88 176 ALA A N 1
ATOM 1323 C CA . ALA A 1 176 ? 8.793 17.223 3.037 1.00 92.88 176 ALA A CA 1
ATOM 1324 C C . ALA A 1 176 ? 7.769 16.093 3.211 1.00 92.88 176 ALA A C 1
ATOM 1326 O O . ALA A 1 176 ? 7.606 15.257 2.322 1.00 92.88 176 ALA A O 1
ATOM 1327 N N . VAL A 1 177 ? 7.059 16.067 4.341 1.00 95.56 177 VAL A N 1
ATOM 1328 C CA . VAL A 1 177 ? 5.956 15.115 4.546 1.00 95.56 177 VAL A CA 1
ATOM 1329 C C . VAL A 1 177 ? 4.773 15.530 3.672 1.00 95.56 177 VAL A C 1
ATOM 1331 O O . VAL A 1 177 ? 4.281 16.652 3.786 1.00 95.56 177 VAL A O 1
ATOM 1334 N N . ARG A 1 178 ? 4.326 14.619 2.803 1.00 95.38 178 ARG A N 1
ATOM 1335 C CA . ARG A 1 178 ? 3.177 14.807 1.905 1.00 95.38 178 ARG A CA 1
ATOM 1336 C C . ARG A 1 178 ? 1.884 14.386 2.590 1.00 95.38 178 ARG A C 1
ATOM 1338 O O . ARG A 1 178 ? 0.930 15.157 2.655 1.00 95.38 178 ARG A O 1
ATOM 1345 N N . GLY A 1 179 ? 1.888 13.180 3.147 1.00 98.06 179 GLY A N 1
ATOM 1346 C CA . GLY A 1 179 ? 0.762 12.630 3.881 1.00 98.06 179 GLY A CA 1
ATOM 1347 C C . GLY A 1 179 ? 1.226 11.802 5.062 1.00 98.06 179 GLY A C 1
ATOM 1348 O O . GLY A 1 179 ? 2.236 11.105 4.984 1.00 98.06 179 GLY A O 1
ATOM 1349 N N . SER A 1 180 ? 0.501 11.915 6.171 1.00 98.62 180 SER A N 1
ATOM 1350 C CA . SER A 1 180 ? 0.763 11.135 7.376 1.00 98.62 180 SER A CA 1
ATOM 1351 C C . SER A 1 180 ? -0.513 10.963 8.193 1.00 98.62 180 SER A C 1
ATOM 1353 O O . SER A 1 180 ? -1.311 11.899 8.341 1.00 98.62 180 SER A O 1
ATOM 1355 N N . ALA A 1 181 ? -0.686 9.763 8.742 1.00 98.81 181 ALA A N 1
ATOM 1356 C CA . ALA A 1 181 ? -1.774 9.458 9.654 1.00 98.81 181 ALA A CA 1
ATOM 1357 C C . ALA A 1 181 ? -1.274 8.702 10.883 1.00 98.81 181 ALA A C 1
ATOM 1359 O O . ALA A 1 181 ? -0.411 7.825 10.795 1.00 98.81 181 ALA A O 1
ATOM 1360 N N . ASP A 1 182 ? -1.856 9.031 12.029 1.00 98.75 182 ASP A N 1
ATOM 1361 C CA . ASP A 1 182 ? -1.717 8.272 13.259 1.00 98.75 182 ASP A CA 1
ATOM 1362 C C . ASP A 1 182 ? -2.925 7.344 13.475 1.00 98.75 182 ASP A C 1
ATOM 1364 O O . ASP A 1 182 ? -4.047 7.661 13.070 1.00 98.75 182 ASP A O 1
ATOM 1368 N N . PHE A 1 183 ? -2.706 6.197 14.116 1.00 98.88 183 PHE A N 1
ATOM 1369 C CA . PHE A 1 183 ? -3.769 5.284 14.517 1.00 98.88 183 PHE A CA 1
ATOM 1370 C C . PHE A 1 183 ? -4.407 5.747 15.831 1.00 98.88 183 PHE A C 1
ATOM 1372 O O . PHE A 1 183 ? -3.711 5.992 16.815 1.00 98.88 183 PHE A O 1
ATOM 1379 N N . VAL A 1 184 ? -5.740 5.841 15.860 1.00 98.75 184 VAL A N 1
ATOM 1380 C CA . VAL A 1 184 ? -6.480 6.361 17.023 1.00 98.75 184 VAL A CA 1
ATOM 1381 C C . VAL A 1 184 ? -7.200 5.261 17.786 1.00 98.75 184 VAL A C 1
ATOM 1383 O O . VAL A 1 184 ? -7.107 5.198 19.006 1.00 98.75 184 VAL A O 1
ATOM 1386 N N . SER A 1 185 ? -7.977 4.429 17.098 1.00 98.62 185 SER A N 1
ATOM 1387 C CA . SER A 1 185 ? -8.704 3.327 17.727 1.00 98.62 185 SER A CA 1
ATOM 1388 C C . SER A 1 185 ? -9.306 2.401 16.680 1.00 98.62 185 SER A C 1
ATOM 1390 O O . SER A 1 185 ? -9.634 2.828 15.568 1.00 98.62 185 SER A O 1
ATOM 1392 N N . PHE A 1 186 ? -9.570 1.160 17.074 1.00 98.62 186 PHE A N 1
ATOM 1393 C CA . PHE A 1 186 ? -10.565 0.346 16.388 1.00 98.62 186 PHE A CA 1
ATOM 1394 C C . PHE A 1 186 ? -11.980 0.834 16.725 1.00 98.62 186 PHE A C 1
ATOM 1396 O O . PHE A 1 186 ? -12.223 1.460 17.760 1.00 98.62 186 PHE A O 1
ATOM 1403 N N . LEU A 1 187 ? -12.898 0.595 15.799 1.00 98.12 187 LEU A N 1
ATOM 1404 C CA . LEU A 1 187 ? -14.335 0.831 15.898 1.00 98.12 187 LEU A CA 1
ATOM 1405 C C . LEU A 1 187 ? -15.042 -0.521 15.793 1.00 98.12 187 LEU A C 1
ATOM 1407 O O . LEU A 1 187 ? -14.445 -1.487 15.328 1.00 98.12 187 LEU A O 1
ATOM 1411 N N . SER A 1 188 ? -16.327 -0.590 16.137 1.00 96.56 188 SER A N 1
ATOM 1412 C CA . SER A 1 188 ? -17.108 -1.830 16.008 1.00 96.56 188 SER A CA 1
ATOM 1413 C C . SER A 1 188 ? -17.213 -2.361 14.568 1.00 96.56 188 SER A C 1
ATOM 1415 O O . SER A 1 188 ? -17.517 -3.533 14.374 1.00 96.56 188 SER A O 1
ATOM 1417 N N . ASN A 1 189 ? -16.966 -1.517 13.562 1.00 96.50 189 ASN A N 1
ATOM 1418 C CA . ASN A 1 189 ? -17.049 -1.848 12.137 1.00 96.50 189 ASN A CA 1
ATOM 1419 C C . ASN A 1 189 ? -15.845 -1.349 11.311 1.00 96.50 189 ASN A C 1
ATOM 1421 O O . ASN A 1 189 ? -15.962 -1.184 10.093 1.00 96.50 189 ASN A O 1
ATOM 1425 N N . GLY A 1 190 ? -14.707 -1.075 11.959 1.00 98.06 190 GLY A N 1
ATOM 1426 C CA . GLY A 1 190 ? -13.483 -0.658 11.276 1.00 98.06 190 GLY A CA 1
ATOM 1427 C C . GLY A 1 190 ? -12.499 0.082 12.175 1.00 98.06 190 GLY A C 1
ATOM 1428 O O . GLY A 1 190 ? -12.207 -0.368 13.278 1.00 98.06 190 GLY A O 1
ATOM 1429 N N . PHE A 1 191 ? -11.937 1.198 11.719 1.00 98.81 191 PHE A N 1
ATOM 1430 C CA . PHE A 1 191 ? -10.853 1.887 12.428 1.00 98.81 191 PHE A CA 1
ATOM 1431 C C . PHE A 1 191 ? -10.871 3.401 12.219 1.00 98.81 191 PHE A C 1
ATOM 1433 O O . PHE A 1 191 ? -11.529 3.932 11.323 1.00 98.81 191 PHE A O 1
ATOM 1440 N N . LYS A 1 192 ? -10.150 4.113 13.084 1.00 98.75 192 LYS A N 1
ATOM 1441 C CA . LYS A 1 192 ? -10.057 5.570 13.100 1.00 98.75 192 LYS A CA 1
ATOM 1442 C C . LYS A 1 192 ? -8.607 6.013 12.961 1.00 98.75 192 LYS A C 1
ATOM 1444 O O . LYS A 1 192 ? -7.742 5.555 13.709 1.00 98.75 192 LYS A O 1
ATOM 1449 N N . LEU A 1 193 ? -8.379 6.945 12.044 1.00 98.88 193 LEU A N 1
ATOM 1450 C CA . LEU A 1 193 ? -7.089 7.574 11.787 1.00 98.88 193 LEU A CA 1
ATOM 1451 C C . LEU A 1 193 ? -7.150 9.072 12.096 1.00 98.88 193 LEU A C 1
ATOM 1453 O O . LEU A 1 193 ? -8.180 9.711 11.878 1.00 98.88 193 LEU A O 1
ATOM 1457 N N . GLN A 1 194 ? -6.040 9.632 12.566 1.00 98.81 194 GLN A N 1
ATOM 1458 C CA . GLN A 1 194 ? -5.833 11.070 12.727 1.00 98.81 194 GLN A CA 1
ATOM 1459 C C . GLN A 1 194 ? -4.822 11.542 11.686 1.00 98.81 194 GLN A C 1
ATOM 1461 O O . GLN A 1 194 ? -3.644 11.206 11.765 1.00 98.81 194 GLN A O 1
ATOM 1466 N N . TRP A 1 195 ? -5.271 12.346 10.729 1.00 98.81 195 TRP A N 1
ATOM 1467 C CA . TRP A 1 195 ? -4.419 12.895 9.680 1.00 98.81 195 TRP A CA 1
ATOM 1468 C C . TRP A 1 195 ? -3.751 14.189 10.134 1.00 98.81 195 TRP A C 1
ATOM 1470 O O . TRP A 1 195 ? -4.436 15.121 10.570 1.00 98.81 195 TRP A O 1
ATOM 1480 N N . SER A 1 196 ? -2.426 14.246 9.999 1.00 98.31 196 SER A N 1
ATOM 1481 C CA . SER A 1 196 ? -1.601 15.415 10.352 1.00 98.31 196 SER A CA 1
ATOM 1482 C C . SER A 1 196 ? -1.043 16.122 9.118 1.00 98.31 196 SER A C 1
ATOM 1484 O O . SER A 1 196 ? -0.841 17.334 9.141 1.00 98.31 196 SER A O 1
ATOM 1486 N N . ASN A 1 197 ? -0.854 15.388 8.019 1.00 98.12 197 ASN A N 1
ATOM 1487 C CA . ASN A 1 197 ? -0.469 15.925 6.718 1.00 98.12 197 ASN A CA 1
ATOM 1488 C C . ASN A 1 197 ? -1.368 15.318 5.643 1.00 98.12 197 ASN A C 1
ATOM 1490 O O . ASN A 1 197 ? -1.639 14.116 5.667 1.00 98.12 197 ASN A O 1
ATOM 1494 N N . VAL A 1 198 ? -1.829 16.154 4.718 1.00 98.12 198 VAL A N 1
ATOM 1495 C CA . VAL A 1 198 ? -2.730 15.783 3.624 1.00 98.12 198 VAL A CA 1
ATOM 1496 C C . VAL A 1 198 ? -2.384 16.591 2.380 1.00 98.12 198 VAL A C 1
ATOM 1498 O O . VAL A 1 198 ? -1.892 17.715 2.475 1.00 98.12 198 VAL A O 1
ATOM 1501 N N . GLU A 1 199 ? -2.691 16.035 1.214 1.00 97.00 199 GLU A N 1
ATOM 1502 C CA . GLU A 1 199 ? -2.541 16.713 -0.073 1.00 97.00 199 GLU A CA 1
ATOM 1503 C C . GLU A 1 199 ? -3.899 17.240 -0.571 1.00 97.00 199 GLU A C 1
ATOM 1505 O O . GLU A 1 199 ? -4.960 16.781 -0.145 1.00 97.00 199 GLU A O 1
ATOM 1510 N N . SER A 1 200 ? -3.882 18.200 -1.502 1.00 95.94 200 SER A N 1
ATOM 1511 C CA . SER A 1 200 ? -5.104 18.759 -2.108 1.00 95.94 200 SER A CA 1
ATOM 1512 C C . SER A 1 200 ? -5.891 17.730 -2.923 1.00 95.94 200 SER A C 1
ATOM 1514 O O . SER A 1 200 ? -7.113 17.823 -3.028 1.00 95.94 200 SER A O 1
ATOM 1516 N N . GLN A 1 201 ? -5.194 16.738 -3.478 1.00 96.94 201 GLN A N 1
ATOM 1517 C CA . GLN A 1 201 ? -5.782 15.565 -4.103 1.00 96.94 201 GLN A CA 1
ATOM 1518 C C . GLN A 1 201 ? -5.617 14.365 -3.173 1.00 96.94 201 GLN A C 1
ATOM 1520 O O . GLN A 1 201 ? -4.497 14.010 -2.798 1.00 96.94 201 GLN A O 1
ATOM 1525 N N . ALA A 1 202 ? -6.736 13.724 -2.849 1.00 98.00 202 ALA A N 1
ATOM 1526 C CA . ALA A 1 202 ? -6.770 12.543 -2.005 1.00 98.00 202 ALA A CA 1
ATOM 1527 C C . ALA A 1 202 ? -5.925 11.395 -2.581 1.00 98.00 202 ALA A C 1
ATOM 1529 O O . ALA A 1 202 ? -5.933 11.154 -3.792 1.00 98.00 202 ALA A O 1
ATOM 1530 N N . LYS A 1 203 ? -5.210 10.679 -1.708 1.00 98.00 203 LYS A N 1
ATOM 1531 C CA . LYS A 1 203 ? -4.364 9.535 -2.075 1.00 98.00 203 LYS A CA 1
ATOM 1532 C C . LYS A 1 203 ? -5.038 8.230 -1.697 1.00 98.00 203 LYS A C 1
ATOM 1534 O O . LYS A 1 203 ? -5.721 8.183 -0.683 1.00 98.00 203 LYS A O 1
ATOM 1539 N N . GLN A 1 204 ? -4.855 7.188 -2.497 1.00 9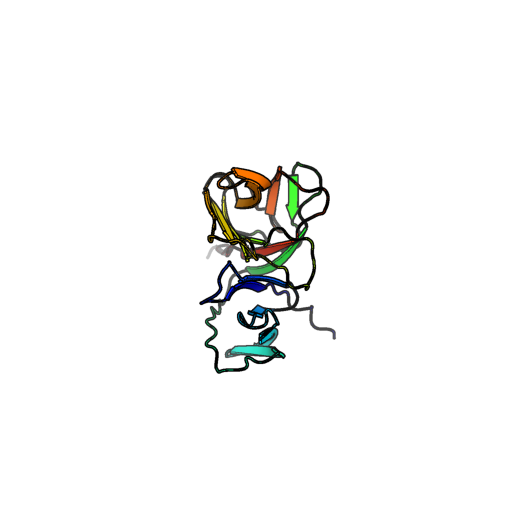8.12 204 GLN A N 1
ATOM 1540 C CA . GLN A 1 204 ? -5.454 5.881 -2.261 1.00 98.12 204 GLN A CA 1
ATOM 1541 C C . GLN A 1 204 ? -4.575 5.049 -1.326 1.00 98.12 204 GLN A C 1
ATOM 1543 O O . GLN A 1 204 ? -3.387 4.847 -1.587 1.00 98.12 204 GLN A O 1
ATOM 1548 N N . ILE A 1 205 ? -5.178 4.530 -0.263 1.00 98.56 205 ILE A N 1
ATOM 1549 C CA . ILE A 1 205 ? -4.559 3.648 0.722 1.00 98.56 205 ILE A CA 1
ATOM 1550 C C . ILE A 1 205 ? -5.258 2.297 0.646 1.00 98.56 205 ILE A C 1
ATOM 1552 O O . ILE A 1 205 ? -6.480 2.225 0.769 1.00 98.56 205 ILE A O 1
ATOM 1556 N N . ILE A 1 206 ? -4.480 1.238 0.445 1.00 98.19 206 ILE A N 1
ATOM 1557 C CA . ILE A 1 206 ? -4.926 -0.151 0.566 1.00 98.19 206 ILE A CA 1
ATOM 1558 C C . ILE A 1 206 ? -4.826 -0.548 2.037 1.00 98.19 206 ILE A C 1
ATOM 1560 O O . ILE A 1 206 ? -3.881 -0.154 2.722 1.00 98.19 206 ILE A O 1
ATOM 1564 N N . TYR A 1 207 ? -5.782 -1.334 2.520 1.00 98.38 207 TYR A N 1
ATOM 1565 C CA . TYR A 1 207 ? -5.726 -1.918 3.851 1.00 98.38 207 TYR A CA 1
ATOM 1566 C C . TYR A 1 207 ? -5.982 -3.420 3.839 1.00 98.38 207 TYR A C 1
ATOM 1568 O O . TYR A 1 207 ? -6.682 -3.947 2.973 1.00 98.38 207 TYR A O 1
ATOM 1576 N N . VAL A 1 208 ? -5.467 -4.072 4.878 1.00 97.69 208 VAL A N 1
ATOM 1577 C CA . VAL A 1 208 ? -5.911 -5.390 5.328 1.00 97.69 208 VAL A CA 1
ATOM 1578 C C . VAL A 1 208 ? -6.263 -5.281 6.809 1.00 97.69 208 VAL A C 1
ATOM 1580 O O . VAL A 1 208 ? -5.446 -4.826 7.611 1.00 97.69 208 VAL A O 1
ATOM 1583 N N . ALA A 1 209 ? -7.480 -5.671 7.171 1.00 98.00 209 ALA A N 1
ATOM 1584 C CA . ALA A 1 209 ? -7.986 -5.666 8.536 1.00 98.00 209 ALA A CA 1
ATOM 1585 C C . ALA A 1 209 ? -8.190 -7.100 9.033 1.00 98.00 209 ALA A C 1
ATOM 1587 O O . ALA A 1 209 ? -8.722 -7.948 8.319 1.00 98.00 209 ALA A O 1
ATOM 1588 N N . PHE A 1 210 ? -7.790 -7.350 10.276 1.00 97.56 210 PHE A N 1
ATOM 1589 C CA . PHE A 1 210 ? -7.900 -8.644 10.945 1.00 97.56 210 PHE A CA 1
ATOM 1590 C C . PHE A 1 210 ? -8.786 -8.462 12.166 1.00 97.56 210 PHE A C 1
ATOM 1592 O O . PHE A 1 210 ? -8.504 -7.606 12.999 1.00 97.56 210 PHE A O 1
ATOM 1599 N N . GLY A 1 211 ? -9.853 -9.241 12.272 1.00 95.12 211 GLY A N 1
ATOM 1600 C CA . GLY A 1 211 ? -10.736 -9.294 13.430 1.00 95.12 211 GLY A CA 1
ATOM 1601 C C . GLY A 1 211 ? -10.256 -10.320 14.448 1.00 95.12 211 GLY A C 1
ATOM 1602 O O . GLY A 1 211 ? -9.625 -11.317 14.098 1.00 95.12 211 GLY A O 1
ATOM 1603 N N . GLY A 1 212 ? -10.564 -10.068 15.718 1.00 81.94 212 GLY A N 1
ATOM 1604 C CA . GLY A 1 212 ? -10.373 -11.047 16.784 1.00 81.94 212 GLY A CA 1
ATOM 1605 C C . GLY A 1 212 ? -11.477 -12.106 16.777 1.00 81.94 212 GLY A C 1
ATOM 1606 O O . GLY A 1 212 ? -12.566 -11.883 16.245 1.00 81.94 212 GLY A O 1
ATOM 1607 N N . ASN A 1 213 ? -11.208 -13.252 17.403 1.00 67.62 213 ASN A N 1
ATOM 1608 C CA . ASN A 1 213 ? -12.254 -14.216 17.729 1.00 67.62 213 ASN A CA 1
ATOM 1609 C C . ASN A 1 213 ? -12.861 -13.824 19.078 1.00 67.62 213 ASN A C 1
ATOM 1611 O O . ASN A 1 213 ? -12.200 -13.946 20.109 1.00 67.62 213 ASN A O 1
ATOM 1615 N N . ASN A 1 214 ? -14.120 -13.393 19.076 1.00 56.53 214 ASN A N 1
ATOM 1616 C CA . ASN A 1 214 ? -14.908 -13.326 20.300 1.00 56.53 214 ASN A CA 1
ATOM 1617 C C . ASN A 1 214 ? -15.368 -14.752 20.616 1.00 56.53 214 ASN A C 1
ATOM 1619 O O . ASN A 1 214 ? -16.450 -15.163 20.208 1.00 56.53 214 ASN A O 1
ATOM 1623 N N . TYR A 1 215 ? -14.520 -15.541 21.274 1.00 55.91 215 TYR A N 1
ATOM 1624 C CA . TYR A 1 215 ? -15.000 -16.760 21.916 1.00 55.91 215 TYR A CA 1
ATOM 1625 C C . TYR A 1 215 ? -15.740 -16.329 23.184 1.00 55.91 215 TYR A C 1
ATOM 1627 O O . TYR A 1 215 ? -15.128 -16.173 24.240 1.00 55.91 215 TYR A O 1
ATOM 1635 N N . GLU A 1 216 ? -17.040 -16.065 23.077 1.00 56.47 216 GLU A N 1
ATOM 1636 C CA . GLU A 1 216 ? -17.885 -16.052 24.267 1.00 56.47 216 GLU A CA 1
ATOM 1637 C C . GLU A 1 216 ? -17.920 -17.491 24.794 1.00 56.47 216 GLU A C 1
ATOM 1639 O O . GLU A 1 216 ? -18.280 -18.430 24.085 1.00 56.47 216 GLU A O 1
ATOM 1644 N N . LEU A 1 217 ? -17.424 -17.684 26.016 1.00 56.06 217 LEU A N 1
ATOM 1645 C CA . LEU A 1 217 ? -17.645 -18.918 26.754 1.00 56.06 217 LEU A CA 1
ATOM 1646 C C . LEU A 1 217 ? -19.145 -18.979 27.048 1.00 56.06 217 LEU A C 1
ATOM 1648 O O . LEU A 1 217 ? -19.605 -18.278 27.949 1.00 56.06 217 LEU A O 1
ATOM 1652 N N . ASP A 1 218 ? -19.886 -19.812 26.316 1.00 63.34 218 ASP A N 1
ATOM 1653 C CA . ASP A 1 218 ? -21.213 -20.264 26.740 1.00 63.34 218 ASP A CA 1
ATOM 1654 C C . ASP A 1 218 ? -21.033 -21.095 28.016 1.00 63.34 218 ASP A C 1
ATOM 1656 O O . ASP A 1 218 ? -20.905 -22.320 28.009 1.00 63.34 218 ASP A O 1
ATOM 1660 N N . LEU A 1 219 ? -20.955 -20.396 29.147 1.00 62.41 219 LEU A N 1
ATOM 1661 C CA . LEU A 1 219 ? -21.147 -20.968 30.469 1.00 62.41 219 LEU A CA 1
ATOM 1662 C C . LEU A 1 219 ? -22.649 -21.202 30.648 1.00 62.41 219 LEU A C 1
ATOM 1664 O O . LEU A 1 219 ? -23.306 -20.525 31.438 1.00 62.41 219 LEU A O 1
ATOM 1668 N N . GLU A 1 220 ? -23.206 -22.164 29.912 1.00 66.94 220 GLU A N 1
ATOM 1669 C CA . GLU A 1 220 ? -24.451 -22.778 30.352 1.00 66.94 220 GLU A CA 1
ATOM 1670 C C . GLU A 1 220 ? -24.126 -23.613 31.594 1.00 66.94 220 GLU A C 1
ATOM 1672 O O . GLU A 1 220 ? -23.417 -24.620 31.544 1.00 66.94 220 GLU A O 1
ATOM 1677 N N . ALA A 1 221 ? -24.583 -23.111 32.739 1.00 55.09 221 ALA A N 1
ATOM 1678 C CA . ALA A 1 221 ? -24.509 -23.791 34.018 1.00 55.09 221 ALA A CA 1
ATOM 1679 C C . ALA A 1 221 ? -25.176 -25.175 33.919 1.00 55.09 221 ALA A C 1
ATOM 1681 O O . ALA A 1 221 ? -26.365 -25.265 33.608 1.00 55.09 221 ALA A O 1
ATOM 1682 N N . GLN A 1 222 ? -24.405 -26.231 34.195 1.00 50.31 222 GLN A N 1
ATOM 1683 C CA . GLN A 1 222 ? -24.927 -27.552 34.566 1.00 50.31 222 GLN A CA 1
ATOM 1684 C C . GLN A 1 222 ? -25.181 -27.620 36.070 1.00 50.31 222 GLN A C 1
ATOM 1686 O O . GLN A 1 222 ? -24.352 -27.067 36.831 1.00 50.31 222 GLN A O 1
#

Sequence (222 aa):
MQFPQQRGGAIVACAKDGQSGTDTYRQQRTDSCILLLNPTSGQQDAIADLMDYLPNGFKLNI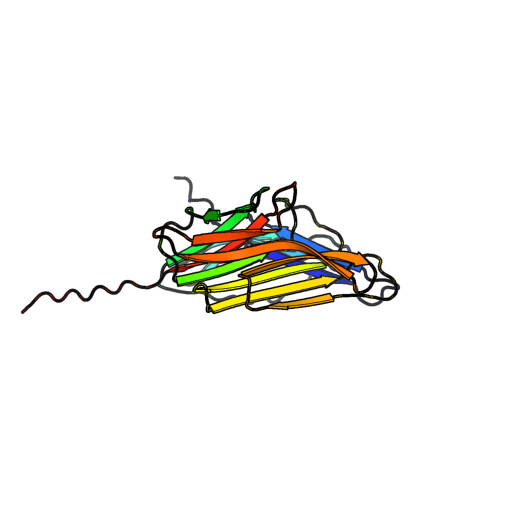IDSPSSPTPIFYLALKGGNYDVGSFNSPTSTGIQQITTVGFQPVLVMLATQGQAASNSIGSGAEIAFGAATSPTEKGFIWFEDPDNQRPSDNAMEIGADRIIQWRNRTLSNSFAVRGSADFVSFLSNGFKLQWSNVESQAKQIIYVAFGGNNYELDLEAQ

Foldseek 3Di:
DDDPQAWEKDKDKDWDPPDQEIWIKIFIDGNFNDWDADNVPRHTAWTWHWDAADPPGTDIDTPHHHPDDDDDDDDDDDDFQKDKHKDWDDLDFFKDFDQQSAAWFQKKKKKFQQAFDDRDMDAKDKMKIKMDRALQAIKIKIWIWHHPHPPTQIDIDIDGNFRTWDWDDPDRVDTDTAWTWGFHHTDRRGGMIGTPHHHNHIGMMIMMTTHDDPPDPPCPDD

Secondary structure (DSSP, 8-state):
-PPPPPP--EEEEEE-SS-SS--EEEEEESS-SEEEE-TTT-SEEEEEEEEEEETTEEEEEEEE--SS----------SSEEEEEEEEPPSSSEEEEE--S-S-EEEEEEEE-S--S----EESEEEEEEEEEETTEEEEEEEEE-TT-SS---EEEEESS-SEEEEEEEETTEEEEEEEEEEEEEETTEEEEEEEE--SS--EEEEEEEE-----------

Radius of gyration: 19.27 Å; chains: 1; bounding box: 51×46×55 Å

pLDDT: mean 91.88, std 11.92, range [29.62, 98.88]